Protein AF-A0A812SSS5-F1 (afdb_monomer)

Organism: Symbiodinium pilosum (NCBI:txid2952)

Nearest PDB structures (foldseek):
  4fin-assembly3_B  TM=7.088E-01  e=2.228E-05  Escherichia coli K-12
  4f4c-assembly1_A  TM=6.483E-01  e=1.449E-04  Caenorhabditis elegans
  8wi5-assembly1_A  TM=6.577E-01  e=4.848E-04  Homo sapiens
  8fzq-assembly1_A  TM=5.795E-01  e=4.296E-04  Homo sapiens
  2d3w-assembly1_C  TM=6.180E-01  e=9.348E-03  Escherichia coli

Structure (mmCIF, N/CA/C/O backbone):
data_AF-A0A812SSS5-F1
#
_entry.id   AF-A0A812SSS5-F1
#
loop_
_atom_site.group_PDB
_atom_site.id
_atom_site.type_symbol
_atom_site.label_atom_id
_atom_site.label_alt_id
_atom_site.label_comp_id
_atom_site.label_asym_id
_atom_site.label_entity_id
_atom_site.label_seq_id
_atom_site.pdbx_PDB_ins_code
_atom_site.Cartn_x
_atom_site.Cartn_y
_atom_site.Cartn_z
_atom_site.occupancy
_atom_site.B_iso_or_equiv
_atom_site.auth_seq_id
_atom_site.auth_comp_id
_atom_site.auth_asym_id
_atom_site.auth_atom_id
_atom_site.pdbx_PDB_model_num
ATOM 1 N N . MET A 1 1 ? 5.672 -4.990 28.764 1.00 48.12 1 MET A N 1
ATOM 2 C CA . MET A 1 1 ? 4.315 -5.445 29.129 1.00 48.12 1 MET A CA 1
ATOM 3 C C . MET A 1 1 ? 3.826 -6.366 28.031 1.00 48.12 1 MET A C 1
ATOM 5 O O . MET A 1 1 ? 3.784 -5.943 26.886 1.00 48.12 1 MET A O 1
ATOM 9 N N . THR A 1 2 ? 3.537 -7.626 28.339 1.00 52.28 2 THR A N 1
ATOM 10 C CA . THR A 1 2 ? 2.912 -8.544 27.380 1.00 52.28 2 THR A CA 1
ATOM 11 C C . THR A 1 2 ? 1.456 -8.113 27.247 1.00 52.28 2 THR A C 1
ATOM 13 O O . THR A 1 2 ? 0.687 -8.309 28.186 1.00 52.28 2 THR A O 1
ATOM 16 N N . ILE A 1 3 ? 1.083 -7.455 26.148 1.00 57.66 3 ILE A N 1
ATOM 17 C CA . ILE A 1 3 ? -0.321 -7.096 25.921 1.00 57.66 3 ILE A CA 1
ATOM 18 C C . ILE A 1 3 ? -1.088 -8.410 25.779 1.00 57.66 3 ILE A C 1
ATOM 20 O O . ILE A 1 3 ? -0.817 -9.211 24.881 1.00 57.66 3 ILE A O 1
ATOM 24 N N . ALA A 1 4 ? -1.976 -8.676 26.734 1.00 60.62 4 ALA A N 1
ATOM 25 C CA . ALA A 1 4 ? -2.722 -9.918 26.785 1.00 60.62 4 ALA A CA 1
ATOM 26 C C . ALA A 1 4 ? -3.611 -10.021 25.539 1.00 60.62 4 ALA A C 1
ATOM 28 O O . ALA A 1 4 ? -4.388 -9.115 25.241 1.00 60.62 4 ALA A O 1
ATOM 29 N N . SER A 1 5 ? -3.538 -11.155 24.837 1.00 69.62 5 SER A N 1
ATOM 30 C CA . SER A 1 5 ? -4.394 -11.478 23.682 1.00 69.62 5 SER A CA 1
ATOM 31 C C . SER A 1 5 ? -5.905 -11.417 23.990 1.00 69.62 5 SER A C 1
ATOM 33 O O . SER A 1 5 ? -6.715 -11.544 23.068 1.00 69.62 5 SER A O 1
ATOM 35 N N . ASP A 1 6 ? -6.273 -11.244 25.257 1.00 84.19 6 ASP A N 1
ATOM 36 C CA . ASP A 1 6 ? -7.638 -11.257 25.775 1.00 84.19 6 ASP A CA 1
ATOM 37 C C . ASP A 1 6 ? -8.226 -9.852 25.971 1.00 84.19 6 ASP A C 1
ATOM 39 O O . ASP A 1 6 ? -9.354 -9.721 26.437 1.00 84.19 6 ASP A O 1
ATOM 43 N N . MET A 1 7 ? -7.495 -8.793 25.599 1.00 92.94 7 MET A N 1
ATOM 44 C CA . MET A 1 7 ? -7.981 -7.416 25.754 1.00 92.94 7 MET A CA 1
ATOM 45 C C . MET A 1 7 ? -9.193 -7.100 24.864 1.00 92.94 7 MET A C 1
ATOM 47 O O . MET A 1 7 ? -10.038 -6.281 25.225 1.00 92.94 7 MET A O 1
ATOM 51 N N . TRP A 1 8 ? -9.283 -7.756 23.703 1.00 96.12 8 TRP A N 1
ATOM 52 C CA . TRP A 1 8 ? -10.308 -7.490 22.699 1.00 96.12 8 TRP A CA 1
ATOM 53 C C . TRP A 1 8 ? -11.341 -8.604 22.634 1.00 96.12 8 TRP A C 1
ATOM 55 O O . TRP A 1 8 ? -11.014 -9.762 22.350 1.00 96.12 8 TRP A O 1
ATOM 65 N N . GLN A 1 9 ? -12.611 -8.237 22.777 1.00 97.06 9 GLN A N 1
ATOM 66 C CA . GLN A 1 9 ? -13.705 -9.128 22.417 1.00 97.06 9 GLN A CA 1
ATOM 67 C C . GLN A 1 9 ? -13.615 -9.502 20.925 1.00 97.06 9 GLN A C 1
ATOM 69 O O . GLN A 1 9 ? -13.282 -8.664 20.080 1.00 97.06 9 GLN A O 1
ATOM 74 N N . PRO A 1 10 ? -13.919 -10.758 20.551 1.00 96.50 10 PRO A N 1
ATOM 75 C CA . PRO A 1 10 ? -13.891 -11.160 19.152 1.00 96.50 10 PRO A CA 1
ATOM 76 C C . PRO A 1 10 ? -14.944 -10.375 18.345 1.00 96.50 10 PRO A C 1
ATOM 78 O O . PRO A 1 10 ? -16.071 -10.214 18.836 1.00 96.50 10 PRO A O 1
ATOM 81 N N . PRO A 1 11 ? -14.635 -9.947 17.101 1.00 98.00 11 PRO A N 1
ATOM 82 C CA . PRO A 1 11 ? -15.608 -9.323 16.205 1.00 98.00 11 PRO A CA 1
ATOM 83 C C . PRO A 1 11 ? -16.913 -10.114 16.097 1.00 98.00 11 PRO A C 1
ATOM 85 O O . PRO A 1 11 ? -16.904 -11.345 16.206 1.00 98.00 11 PRO A O 1
ATOM 88 N N . ARG A 1 12 ? -18.042 -9.437 15.850 1.00 98.25 12 ARG A N 1
ATOM 89 C CA . ARG A 1 12 ? -19.300 -10.137 15.535 1.00 98.25 12 ARG A CA 1
ATOM 90 C C . ARG A 1 12 ? -19.117 -10.968 14.266 1.00 98.25 12 ARG A C 1
ATOM 92 O O . ARG A 1 12 ? -18.389 -10.572 13.353 1.00 98.25 12 ARG A O 1
ATOM 99 N N . GLU A 1 13 ? -19.792 -12.106 14.197 1.00 97.81 13 GLU A N 1
ATOM 100 C CA . GLU A 1 13 ? -19.755 -12.945 13.002 1.00 97.81 13 GLU A CA 1
ATOM 101 C C . GLU A 1 13 ? -20.365 -12.209 11.801 1.00 97.81 13 GLU A C 1
ATOM 103 O O . GLU A 1 13 ? -21.373 -11.513 11.932 1.00 97.81 13 GLU A O 1
ATOM 108 N N . LEU A 1 14 ? -19.756 -12.370 10.623 1.00 97.88 14 LEU A N 1
ATOM 109 C CA . LEU A 1 14 ? -20.307 -11.880 9.359 1.00 97.88 14 LEU A CA 1
ATOM 110 C C . LEU A 1 14 ? -21.020 -13.028 8.636 1.00 97.88 14 LEU A C 1
ATOM 112 O O . LEU A 1 14 ? -20.348 -13.973 8.202 1.00 97.88 14 LEU A O 1
ATOM 116 N N . PRO A 1 15 ? -22.354 -12.968 8.467 1.00 97.94 15 PRO A N 1
ATOM 117 C CA . PRO A 1 15 ? -23.108 -14.022 7.799 1.00 97.94 15 PRO A CA 1
ATOM 118 C C . PRO A 1 15 ? -22.541 -14.358 6.415 1.00 97.94 15 PRO A C 1
ATOM 120 O O . PRO A 1 15 ? -22.336 -13.489 5.579 1.00 97.94 15 PRO A O 1
ATOM 123 N N . GLY A 1 16 ? -22.269 -15.638 6.155 1.00 97.25 16 GLY A N 1
ATOM 124 C CA . GLY A 1 16 ? -21.728 -16.094 4.869 1.00 97.25 16 GLY A CA 1
ATOM 125 C C . GLY A 1 16 ? -20.209 -15.932 4.696 1.00 97.25 16 GLY A C 1
ATOM 126 O O . GLY A 1 16 ? -19.649 -16.455 3.724 1.00 97.25 16 GLY A O 1
ATOM 127 N N . VAL A 1 17 ? -19.498 -15.299 5.632 1.00 98.00 17 VAL A N 1
ATOM 128 C CA . VAL A 1 17 ? -18.029 -15.211 5.618 1.00 98.00 17 VAL A CA 1
ATOM 129 C C . VAL A 1 17 ? -17.430 -16.410 6.357 1.00 98.00 17 VAL A C 1
ATOM 131 O O . VA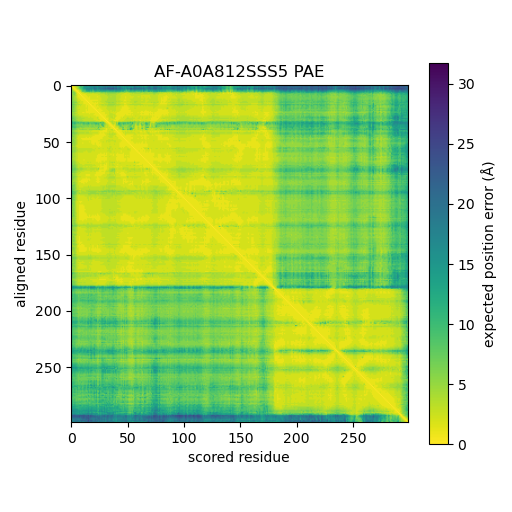L A 1 17 ? -17.189 -16.380 7.555 1.00 98.00 17 VAL A O 1
ATOM 134 N N . LYS A 1 18 ? -17.165 -17.493 5.617 1.00 96.25 18 LYS A N 1
ATOM 135 C CA . LYS A 1 18 ? -16.597 -18.741 6.173 1.00 96.25 18 LYS A CA 1
ATOM 136 C C . LYS A 1 18 ? -15.077 -18.718 6.372 1.00 96.25 18 LYS A C 1
ATOM 138 O O . LYS A 1 18 ? -14.521 -19.623 6.979 1.00 96.25 18 LYS A O 1
ATOM 143 N N . SER A 1 19 ? -14.390 -17.733 5.799 1.00 97.31 19 SER A N 1
ATOM 144 C CA . SER A 1 19 ? -12.931 -17.622 5.839 1.00 97.31 19 SER A CA 1
ATOM 145 C C . SER A 1 19 ? -12.534 -16.186 6.120 1.00 97.31 19 SER A C 1
ATOM 147 O O . SER A 1 19 ? -13.037 -15.270 5.468 1.00 97.31 19 SER A O 1
ATOM 149 N N . ARG A 1 20 ? -11.572 -15.998 7.027 1.00 97.56 20 ARG A N 1
ATOM 150 C CA . ARG A 1 20 ? -11.018 -14.678 7.346 1.00 97.56 20 ARG A CA 1
ATOM 151 C C . ARG A 1 20 ? -10.263 -14.045 6.173 1.00 97.56 20 ARG A C 1
ATOM 153 O O . ARG A 1 20 ? -10.141 -12.829 6.136 1.00 97.56 20 ARG A O 1
ATOM 160 N N . LYS A 1 21 ? -9.849 -14.850 5.186 1.00 97.19 21 LYS A N 1
ATOM 161 C CA . LYS A 1 21 ? -9.187 -14.417 3.941 1.00 97.19 21 LYS A CA 1
ATOM 162 C C . LYS A 1 21 ? -10.160 -13.978 2.847 1.00 97.19 21 LYS A C 1
ATOM 164 O O . LYS A 1 21 ? -9.733 -13.478 1.804 1.00 97.19 21 LYS A O 1
ATOM 169 N N . ARG A 1 22 ? -11.467 -14.194 3.034 1.00 97.88 22 ARG A N 1
ATOM 170 C CA . ARG A 1 22 ? -12.475 -13.747 2.071 1.00 97.88 22 ARG A CA 1
ATOM 171 C C . ARG A 1 22 ? -12.528 -12.211 2.087 1.00 97.88 22 ARG A C 1
ATOM 173 O O . ARG A 1 22 ? -12.589 -11.640 3.176 1.00 97.88 22 ARG A O 1
ATOM 180 N N . PRO A 1 23 ? -12.518 -11.539 0.919 1.00 98.19 23 PRO A N 1
ATOM 181 C CA . PRO A 1 23 ? -12.758 -10.105 0.877 1.00 98.19 23 PRO A CA 1
ATOM 182 C C . PRO A 1 23 ? -14.117 -9.750 1.494 1.00 98.19 23 PRO A C 1
ATOM 184 O O . PRO A 1 23 ? -15.137 -10.350 1.151 1.00 98.19 23 PRO A O 1
ATOM 187 N N . ILE A 1 24 ? -14.103 -8.785 2.412 1.00 98.50 24 ILE A N 1
ATOM 188 C CA . ILE A 1 24 ? -15.284 -8.178 3.054 1.00 98.50 24 ILE A CA 1
ATOM 189 C C . ILE A 1 24 ? -15.535 -6.751 2.543 1.00 98.50 24 ILE A C 1
ATOM 191 O O . ILE A 1 24 ? -16.648 -6.239 2.655 1.00 98.50 24 ILE A O 1
ATOM 195 N N . PHE A 1 25 ? -14.511 -6.141 1.943 1.00 98.62 25 PHE A N 1
ATOM 196 C CA . PHE A 1 25 ? -14.577 -4.893 1.193 1.00 98.62 25 PHE A CA 1
ATOM 197 C C . PHE A 1 25 ? -13.617 -4.983 0.002 1.00 98.62 25 PHE A C 1
ATOM 199 O O . PHE A 1 25 ? -12.457 -5.360 0.180 1.00 98.62 25 PHE A O 1
ATOM 206 N N . GLU A 1 26 ? -14.082 -4.666 -1.204 1.00 98.31 26 GLU A N 1
ATOM 207 C CA . GLU A 1 26 ? -13.266 -4.706 -2.418 1.00 98.31 26 GLU A CA 1
ATOM 208 C C . GLU A 1 26 ? -13.707 -3.663 -3.456 1.00 98.31 26 GLU A C 1
ATOM 210 O O . GLU A 1 26 ? -14.893 -3.514 -3.755 1.00 98.31 26 GLU A O 1
ATOM 215 N N . ILE A 1 27 ? -12.728 -2.976 -4.047 1.00 98.06 27 ILE A N 1
ATOM 216 C CA . ILE A 1 27 ? -12.890 -2.111 -5.218 1.00 98.06 27 ILE A CA 1
ATOM 217 C C . ILE A 1 27 ? -11.880 -2.568 -6.269 1.00 98.06 27 ILE A C 1
ATOM 219 O O . ILE A 1 27 ? -10.703 -2.207 -6.218 1.00 98.06 27 ILE A O 1
ATOM 223 N N . ALA A 1 28 ? -12.339 -3.364 -7.236 1.00 94.62 28 ALA A N 1
ATOM 224 C CA . ALA A 1 28 ? -11.485 -3.853 -8.319 1.00 94.62 28 ALA A CA 1
ATOM 225 C C . ALA A 1 28 ? -11.021 -2.698 -9.227 1.00 94.62 28 ALA A C 1
ATOM 227 O O . ALA A 1 28 ? -9.822 -2.503 -9.446 1.00 94.62 28 ALA A O 1
ATOM 228 N N . LEU A 1 29 ? -11.978 -1.900 -9.705 1.00 94.94 29 LEU A N 1
ATOM 229 C CA . LEU A 1 29 ? -11.752 -0.686 -10.479 1.00 94.94 29 LEU A CA 1
ATOM 230 C C . LEU A 1 29 ? -12.939 0.264 -10.297 1.00 94.94 29 LEU A C 1
ATOM 232 O O . LEU A 1 29 ? -14.094 -0.168 -10.335 1.00 94.94 29 LEU A O 1
ATOM 236 N N . GLY A 1 30 ? -12.653 1.552 -10.143 1.00 96.25 30 GLY A N 1
ATOM 237 C CA . GLY A 1 30 ? -13.662 2.594 -10.069 1.00 96.25 30 GLY A CA 1
ATOM 238 C C . GLY A 1 30 ? -13.129 3.990 -10.359 1.00 96.25 30 GLY A C 1
ATOM 239 O O . GLY A 1 30 ? -11.919 4.208 -10.435 1.00 96.25 30 GLY A O 1
ATOM 240 N N . SER A 1 31 ? -14.047 4.936 -10.522 1.00 96.31 31 SER A N 1
ATOM 241 C CA . SER A 1 31 ? -13.762 6.361 -10.684 1.00 96.31 31 SER A CA 1
ATOM 242 C C . SER A 1 31 ? -14.577 7.201 -9.710 1.00 96.31 31 SER A C 1
ATOM 244 O O . SER A 1 31 ? -15.690 6.831 -9.339 1.00 96.31 31 SER A O 1
ATOM 246 N N . LEU A 1 32 ? -14.015 8.336 -9.305 1.00 96.19 32 LEU A N 1
ATOM 247 C CA . LEU A 1 32 ? -14.669 9.329 -8.454 1.00 96.19 32 LEU A CA 1
ATOM 248 C C . LEU A 1 32 ? -15.215 10.482 -9.297 1.00 96.19 32 LEU A C 1
ATOM 250 O O . LEU A 1 32 ? -14.804 10.679 -10.445 1.00 96.19 32 LEU A O 1
ATOM 254 N N . ASP A 1 33 ? -16.163 11.228 -8.734 1.00 92.56 33 ASP A N 1
ATOM 255 C CA . ASP A 1 33 ? -16.599 12.486 -9.330 1.00 92.56 33 ASP A CA 1
ATOM 256 C C . ASP A 1 33 ? -15.638 13.604 -8.906 1.00 92.56 33 ASP A C 1
ATOM 258 O O . A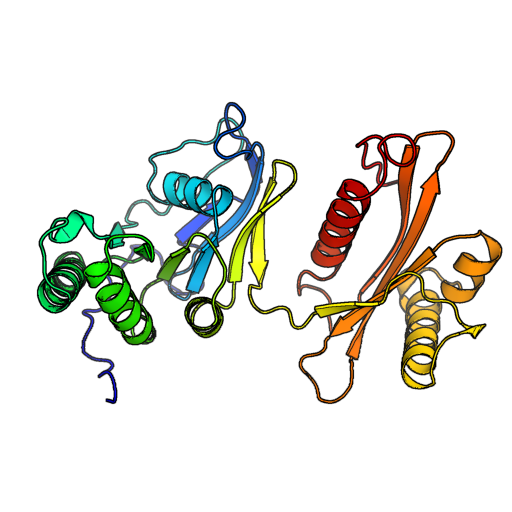SP A 1 33 ? -15.526 13.933 -7.729 1.00 92.56 33 ASP A O 1
ATOM 262 N N . GLY A 1 34 ? -14.888 14.147 -9.864 1.00 89.19 34 GLY A N 1
ATOM 263 C CA . GLY A 1 34 ? -13.860 15.153 -9.592 1.00 89.19 34 GLY A CA 1
ATOM 264 C C . GLY A 1 34 ? -12.545 14.596 -9.026 1.00 89.19 34 GLY A C 1
ATOM 265 O O . GLY A 1 34 ? -12.227 13.415 -9.163 1.00 89.19 34 GLY A O 1
ATOM 266 N N . ALA A 1 35 ? -11.730 15.501 -8.476 1.00 83.44 35 ALA A N 1
ATOM 267 C CA . ALA A 1 35 ? -10.388 15.249 -7.943 1.00 83.44 35 ALA A CA 1
ATOM 268 C C . ALA A 1 35 ? -10.392 15.283 -6.405 1.00 83.44 35 ALA A C 1
ATOM 270 O O . ALA A 1 35 ? -9.790 16.167 -5.796 1.00 83.44 35 ALA A O 1
ATOM 271 N N . ILE A 1 36 ? -11.104 14.369 -5.750 1.00 87.75 36 ILE A N 1
ATOM 272 C CA . ILE A 1 36 ? -11.191 14.375 -4.280 1.00 87.75 36 ILE A CA 1
ATOM 273 C C . ILE A 1 36 ? -9.858 13.865 -3.726 1.00 87.75 36 ILE A C 1
ATOM 275 O O . ILE A 1 36 ? -9.425 12.775 -4.090 1.00 87.75 36 ILE A O 1
ATOM 279 N N . GLY A 1 37 ? -9.152 14.678 -2.934 1.00 85.12 37 GLY A N 1
ATOM 280 C CA . GLY A 1 37 ? -7.804 14.342 -2.449 1.00 85.12 37 GLY A CA 1
ATOM 281 C C . GLY A 1 37 ? -6.781 14.107 -3.572 1.00 85.12 37 GLY A C 1
ATOM 282 O O . GLY A 1 37 ? -5.823 13.355 -3.395 1.00 85.12 37 GLY A O 1
ATOM 283 N N . GLY A 1 38 ? -7.011 14.672 -4.765 1.00 88.06 38 GLY A N 1
ATOM 284 C CA . GLY A 1 38 ? -6.193 14.392 -5.949 1.00 88.06 38 GLY A CA 1
ATOM 285 C C . GLY A 1 38 ? -6.355 12.966 -6.491 1.00 88.06 38 GLY A C 1
ATOM 286 O O . GLY A 1 38 ? -5.469 12.485 -7.194 1.00 88.06 38 GLY A O 1
ATOM 287 N N . VAL A 1 39 ? -7.451 12.273 -6.160 1.00 88.56 39 VAL A N 1
ATOM 288 C CA . VAL A 1 39 ? -7.799 10.934 -6.655 1.00 88.56 39 VAL A CA 1
ATOM 289 C C . VAL A 1 39 ? -8.955 11.028 -7.649 1.00 88.56 39 VAL A C 1
ATOM 291 O O . VAL A 1 39 ? -9.993 11.623 -7.377 1.00 88.56 39 VAL A O 1
ATOM 294 N N . HIS A 1 40 ? -8.787 10.378 -8.796 1.00 92.19 40 HIS A N 1
ATOM 295 C CA . HIS A 1 40 ? -9.796 10.251 -9.850 1.00 92.19 40 HIS A CA 1
ATOM 296 C C . HIS A 1 40 ? -10.193 8.800 -10.106 1.00 92.19 40 HIS A C 1
ATOM 298 O O . HIS A 1 40 ? -11.301 8.518 -10.566 1.00 92.19 40 HIS A O 1
ATOM 304 N N . ARG A 1 41 ? -9.266 7.872 -9.858 1.00 93.25 41 ARG A N 1
ATOM 305 C CA . ARG A 1 41 ? -9.428 6.443 -10.112 1.00 93.25 41 ARG A CA 1
ATOM 306 C C . ARG A 1 41 ? -8.987 5.644 -8.905 1.00 93.25 41 ARG A C 1
ATOM 308 O O . ARG A 1 41 ? -8.001 5.979 -8.260 1.00 93.25 41 ARG A O 1
ATOM 315 N N . VAL A 1 42 ? -9.704 4.564 -8.641 1.00 94.44 42 VAL A N 1
ATOM 316 C CA . VAL A 1 42 ? -9.444 3.649 -7.532 1.00 94.44 42 VAL A CA 1
ATOM 317 C C . VAL A 1 42 ? -9.311 2.244 -8.099 1.00 94.44 42 VAL A C 1
ATOM 319 O O . VAL A 1 42 ? -10.142 1.834 -8.909 1.00 94.44 42 VAL A O 1
ATOM 322 N N . SER A 1 43 ? -8.280 1.494 -7.714 1.00 93.88 43 SER A N 1
ATOM 323 C CA . SER A 1 43 ? -8.116 0.116 -8.186 1.00 93.88 43 SER A CA 1
ATOM 324 C C . SER A 1 43 ? -7.417 -0.791 -7.183 1.00 93.88 43 SER A C 1
ATOM 326 O O . SER A 1 43 ? -6.416 -0.430 -6.565 1.00 93.88 43 SER A O 1
ATOM 328 N N . GLY A 1 44 ? -7.931 -2.014 -7.071 1.00 93.31 44 GLY A N 1
ATOM 329 C CA . GLY A 1 44 ? -7.318 -3.083 -6.295 1.00 93.31 44 GLY A CA 1
ATOM 330 C C . GLY A 1 44 ? -7.328 -2.846 -4.787 1.00 93.31 44 GLY A C 1
ATOM 331 O O . GLY A 1 44 ? -6.456 -3.378 -4.106 1.00 93.31 44 GLY A O 1
ATOM 332 N N . LEU A 1 45 ? -8.271 -2.057 -4.257 1.00 97.50 45 LEU A N 1
ATOM 333 C CA . LEU A 1 45 ? -8.448 -1.947 -2.807 1.00 97.50 45 LEU A CA 1
ATOM 334 C C . LEU A 1 45 ? -9.168 -3.190 -2.301 1.00 97.50 45 LEU A C 1
ATOM 336 O O . LEU A 1 45 ? -10.213 -3.554 -2.840 1.00 97.50 45 LEU A O 1
ATOM 340 N N . LYS A 1 46 ? -8.623 -3.838 -1.272 1.00 97.94 46 LYS A N 1
ATOM 341 C CA . LYS A 1 46 ? -9.170 -5.080 -0.733 1.00 97.94 46 LYS A CA 1
ATOM 342 C C . LYS A 1 46 ? -8.904 -5.214 0.763 1.00 97.94 46 LYS A C 1
ATOM 344 O O . LYS A 1 46 ? -7.755 -5.212 1.199 1.00 97.94 46 LYS A O 1
ATOM 349 N N . LEU A 1 47 ? -9.966 -5.460 1.528 1.00 98.44 47 LEU A N 1
ATOM 350 C CA . LEU A 1 47 ? -9.893 -5.845 2.937 1.00 98.44 47 LEU A CA 1
ATOM 351 C C . LEU A 1 47 ? -10.493 -7.223 3.179 1.00 98.44 47 LEU A C 1
ATOM 353 O O . LEU A 1 47 ? -11.520 -7.598 2.616 1.00 98.44 47 LEU A O 1
ATOM 357 N N . THR A 1 48 ? -9.849 -7.941 4.085 1.00 98.50 48 THR A N 1
ATOM 358 C CA . THR A 1 48 ? -10.236 -9.233 4.654 1.00 98.50 48 THR A CA 1
ATOM 359 C C . THR A 1 48 ? -10.194 -9.106 6.181 1.00 98.50 48 THR A C 1
ATOM 361 O O . THR A 1 48 ? -9.633 -8.139 6.690 1.00 98.50 48 THR A O 1
ATOM 364 N N . LEU A 1 49 ? -10.708 -10.077 6.938 1.00 98.31 49 LEU A N 1
ATOM 365 C CA . LEU A 1 49 ? -10.636 -10.049 8.412 1.00 98.31 49 LEU A CA 1
ATOM 366 C C . LEU A 1 49 ? -9.209 -10.237 8.968 1.00 98.31 49 LEU A C 1
ATOM 368 O O . LEU A 1 49 ? -9.008 -10.148 10.177 1.00 98.31 49 LEU A O 1
ATOM 372 N N . GLU A 1 50 ? -8.229 -10.545 8.116 1.00 98.06 50 GLU A N 1
ATOM 373 C CA . GLU A 1 50 ? -6.802 -10.626 8.473 1.00 98.06 50 GLU A CA 1
ATOM 374 C C . GLU A 1 50 ? -6.027 -9.375 8.041 1.00 98.06 50 GLU A C 1
ATOM 376 O O . GLU A 1 50 ? -4.837 -9.257 8.317 1.00 98.06 50 GLU A O 1
ATOM 381 N N . SER A 1 51 ? -6.677 -8.440 7.345 1.00 98.12 51 SER A N 1
ATOM 382 C CA . SER A 1 51 ? -5.991 -7.287 6.776 1.00 98.12 51 SER A CA 1
ATOM 383 C C . SER A 1 51 ? -5.433 -6.366 7.862 1.00 98.12 51 SER A C 1
ATOM 385 O O . SER A 1 51 ? -6.058 -6.119 8.897 1.00 98.12 51 SER A O 1
ATOM 387 N N . ARG A 1 52 ? -4.235 -5.857 7.590 1.00 98.12 52 ARG A N 1
ATOM 388 C CA . ARG A 1 52 ? -3.539 -4.804 8.325 1.00 98.12 52 ARG A CA 1
ATOM 389 C C . ARG A 1 52 ? -3.058 -3.810 7.277 1.00 98.12 52 ARG A C 1
ATOM 391 O O . ARG A 1 52 ? -2.226 -4.173 6.448 1.00 98.12 52 ARG A O 1
ATOM 398 N N . VAL A 1 53 ? -3.680 -2.641 7.205 1.00 98.31 53 VAL A N 1
ATOM 399 C CA . VAL A 1 53 ? -3.495 -1.713 6.083 1.00 98.31 53 VAL A CA 1
ATOM 400 C C . VAL A 1 53 ? -3.191 -0.320 6.594 1.00 98.31 53 VAL A C 1
ATOM 402 O O . VAL A 1 53 ? -3.943 0.193 7.404 1.00 98.31 53 VAL A O 1
ATOM 405 N N . ALA A 1 54 ? -2.153 0.327 6.081 1.00 98.19 54 ALA A N 1
ATOM 406 C CA . ALA A 1 54 ? -1.956 1.753 6.315 1.00 98.19 54 ALA A CA 1
ATOM 407 C C . ALA A 1 54 ? -2.731 2.573 5.271 1.00 98.19 54 ALA A C 1
ATOM 409 O O . ALA A 1 54 ? -2.559 2.355 4.075 1.00 98.19 54 ALA A O 1
ATOM 410 N N . ALA A 1 55 ? -3.581 3.503 5.684 1.00 98.12 55 ALA A N 1
ATOM 411 C CA . ALA A 1 55 ? -4.226 4.478 4.813 1.00 98.12 55 ALA A CA 1
ATOM 412 C C . ALA A 1 55 ? -3.438 5.789 4.908 1.00 98.12 55 ALA A C 1
ATOM 414 O O . ALA A 1 55 ? -3.539 6.490 5.907 1.00 98.12 55 ALA A O 1
ATOM 415 N N . LEU A 1 56 ? -2.620 6.084 3.893 1.00 97.00 56 LEU A N 1
ATOM 416 C CA . LEU A 1 56 ? -1.605 7.135 3.990 1.00 97.00 56 LEU A CA 1
ATOM 417 C C . LEU A 1 56 ? -1.977 8.390 3.195 1.00 97.00 56 LEU A C 1
ATOM 419 O O . LEU A 1 56 ? -2.312 8.309 2.005 1.00 97.00 56 LEU A O 1
ATOM 423 N N . GLY A 1 57 ? -1.878 9.543 3.856 1.00 95.81 57 GLY A N 1
ATOM 424 C CA . GLY A 1 57 ? -2.097 10.865 3.273 1.00 95.81 57 GLY A CA 1
ATOM 425 C C . GLY A 1 57 ? -3.491 11.062 2.648 1.00 95.81 57 GLY A C 1
ATOM 426 O O . GLY A 1 57 ? -4.438 10.330 2.954 1.00 95.81 57 GLY A O 1
ATOM 427 N N . PRO A 1 58 ? -3.642 12.021 1.710 1.00 95.38 58 PRO A N 1
ATOM 428 C CA . PRO A 1 58 ? -4.939 12.345 1.104 1.00 95.38 58 PRO A CA 1
ATOM 429 C C . PRO A 1 58 ? -5.602 11.175 0.362 1.00 95.38 58 PRO A C 1
ATOM 431 O O . PRO A 1 58 ? -6.825 11.044 0.359 1.00 95.38 58 PRO A O 1
ATOM 434 N N . GLY A 1 59 ? -4.814 10.301 -0.272 1.00 94.69 59 GLY A N 1
ATOM 435 C CA . GLY A 1 59 ? -5.334 9.092 -0.910 1.00 94.69 59 GLY A CA 1
ATOM 436 C C . GLY A 1 59 ? -5.871 8.072 0.093 1.00 94.69 59 GLY A C 1
ATOM 437 O O . GLY A 1 59 ? -6.900 7.445 -0.165 1.00 94.69 59 GLY A O 1
ATOM 438 N N . GLY A 1 60 ? -5.193 7.923 1.234 1.00 96.62 60 GLY A N 1
ATOM 439 C CA . GLY A 1 60 ? -5.647 7.109 2.357 1.00 96.62 60 GLY A CA 1
ATOM 440 C C . GLY A 1 60 ? -6.988 7.582 2.910 1.00 96.62 60 GLY A C 1
ATOM 441 O O . GLY A 1 60 ? -7.897 6.768 3.067 1.00 96.62 60 GLY A O 1
ATOM 442 N N . GLU A 1 61 ? -7.145 8.892 3.093 1.00 96.88 61 GLU A N 1
ATOM 443 C CA . GLU A 1 61 ? -8.399 9.515 3.533 1.00 96.88 61 GLU A CA 1
ATOM 444 C C . GLU A 1 61 ? -9.559 9.205 2.569 1.00 96.88 61 GLU A C 1
ATOM 446 O O . GLU A 1 61 ? -10.627 8.751 2.977 1.00 96.88 61 GLU A O 1
ATOM 451 N N . VAL A 1 62 ? -9.335 9.330 1.257 1.00 97.50 62 VAL A N 1
ATOM 452 C CA . VAL A 1 62 ? -10.335 8.955 0.239 1.00 97.50 62 VAL A CA 1
ATOM 453 C C . VAL A 1 62 ? -10.708 7.470 0.331 1.00 97.50 62 VAL A C 1
ATOM 455 O O . VAL A 1 62 ? -11.886 7.112 0.239 1.00 97.50 62 VAL A O 1
ATOM 458 N N . ALA A 1 63 ? -9.722 6.588 0.523 1.00 97.88 63 ALA A N 1
ATOM 459 C CA . ALA A 1 63 ? -9.961 5.157 0.705 1.00 97.88 63 ALA A CA 1
ATOM 460 C C . ALA A 1 63 ? -10.798 4.877 1.962 1.00 97.88 63 ALA A C 1
ATOM 462 O O . ALA A 1 63 ? -11.705 4.040 1.931 1.00 97.88 63 ALA A O 1
ATOM 463 N N . MET A 1 64 ? -10.522 5.601 3.047 1.00 97.81 64 MET A N 1
ATOM 464 C CA . MET A 1 64 ? -11.258 5.521 4.302 1.00 97.81 64 MET A CA 1
ATOM 465 C C . MET A 1 64 ? -12.705 5.986 4.128 1.00 97.81 64 MET A C 1
ATOM 467 O O . MET A 1 64 ? -13.614 5.270 4.532 1.00 97.81 64 MET A O 1
ATOM 471 N N . GLN A 1 65 ? -12.958 7.105 3.448 1.00 97.81 65 GLN A N 1
ATOM 472 C CA . GLN A 1 65 ? -14.324 7.579 3.187 1.00 97.81 65 GLN A CA 1
ATOM 473 C C . GLN A 1 65 ? -15.132 6.592 2.329 1.00 97.81 65 GLN A C 1
ATOM 475 O O . GLN A 1 65 ? -16.317 6.365 2.590 1.00 97.81 65 GLN A O 1
ATOM 480 N N . LEU A 1 66 ? -14.498 5.937 1.347 1.00 97.88 66 LEU A N 1
ATOM 481 C CA . LEU A 1 66 ? -15.110 4.836 0.587 1.00 97.88 66 LEU A CA 1
ATOM 482 C C . LEU A 1 66 ? -15.415 3.627 1.487 1.00 97.88 66 LEU A C 1
ATOM 484 O O . LEU A 1 66 ? -16.480 3.016 1.376 1.00 97.88 66 LEU A O 1
ATOM 488 N N . LEU A 1 67 ? -14.502 3.287 2.402 1.00 98.31 67 LEU A N 1
ATOM 489 C CA . LEU A 1 67 ? -14.702 2.240 3.406 1.00 98.31 67 LEU A CA 1
ATOM 490 C C . LEU A 1 67 ? -15.774 2.613 4.438 1.00 98.31 67 LEU A C 1
ATOM 492 O O . LEU A 1 67 ? -16.430 1.726 4.963 1.00 98.31 67 LEU A O 1
ATOM 496 N N . LEU A 1 68 ? -15.992 3.881 4.751 1.00 97.56 68 LEU A N 1
ATOM 497 C CA . LEU A 1 68 ? -17.038 4.304 5.682 1.00 97.56 68 LEU A CA 1
ATOM 498 C C . LEU A 1 68 ? -18.396 4.484 4.984 1.00 97.56 68 LEU A C 1
ATOM 500 O O . LEU A 1 68 ? -19.402 4.703 5.650 1.00 97.56 68 LEU A O 1
ATOM 504 N N . GLY A 1 69 ? -18.444 4.363 3.652 1.00 97.06 69 GLY A N 1
ATOM 505 C CA . GLY A 1 69 ? -19.648 4.628 2.857 1.00 97.06 69 GLY A CA 1
ATOM 506 C C . GLY A 1 69 ? -20.013 6.114 2.779 1.00 97.06 69 GLY A C 1
ATOM 507 O O . GLY A 1 69 ? -21.118 6.448 2.368 1.00 97.06 69 GLY A O 1
ATOM 508 N N . GLN A 1 70 ? -19.094 6.997 3.173 1.00 97.31 70 GLN A N 1
ATOM 509 C CA . GLN A 1 70 ? -19.241 8.455 3.112 1.00 97.31 70 GLN A CA 1
ATOM 510 C C . GLN A 1 70 ? -18.983 8.991 1.701 1.00 97.31 70 GLN A C 1
ATOM 512 O O . GLN A 1 70 ? -19.490 10.046 1.331 1.00 97.31 70 GLN A O 1
ATOM 517 N N . LEU A 1 71 ? -18.223 8.240 0.901 1.00 97.19 71 LEU A N 1
ATOM 518 C CA . LEU A 1 71 ? -17.957 8.536 -0.498 1.00 97.19 71 LEU A CA 1
ATOM 519 C C . LEU A 1 71 ? -18.479 7.408 -1.394 1.00 97.19 71 LEU A C 1
ATOM 521 O O . LEU A 1 71 ? -18.411 6.231 -1.042 1.00 97.19 71 LEU A O 1
ATOM 525 N N . SER A 1 72 ? -18.991 7.770 -2.572 1.00 97.00 72 SER A N 1
ATOM 526 C CA . SER A 1 72 ? -19.475 6.831 -3.589 1.00 97.00 72 SER A CA 1
ATOM 527 C C . SER A 1 72 ? -18.677 6.960 -4.883 1.00 97.00 72 SER A C 1
ATOM 529 O O . SER A 1 72 ? -18.237 8.045 -5.259 1.00 97.00 72 SER A O 1
ATOM 531 N N . LEU A 1 73 ? -18.503 5.840 -5.585 1.00 97.38 73 LEU A N 1
ATOM 532 C CA . LEU A 1 73 ? -17.890 5.835 -6.911 1.00 97.38 73 LEU A CA 1
ATOM 533 C C . LEU A 1 73 ? -18.886 6.350 -7.959 1.00 97.38 73 LEU A C 1
ATOM 535 O O . LEU A 1 73 ? -20.049 5.952 -7.962 1.00 97.38 73 LEU A O 1
ATOM 539 N N . LYS A 1 74 ? -18.403 7.165 -8.898 1.00 97.19 74 LYS A N 1
ATOM 540 C CA . LYS A 1 74 ? -19.138 7.559 -10.109 1.00 97.19 74 LYS A CA 1
ATOM 541 C C . LYS A 1 74 ? -19.223 6.412 -11.114 1.00 97.19 74 LYS A C 1
ATOM 543 O O . LYS A 1 74 ? -20.234 6.243 -11.788 1.00 97.19 74 LYS A O 1
ATOM 548 N N . GLY A 1 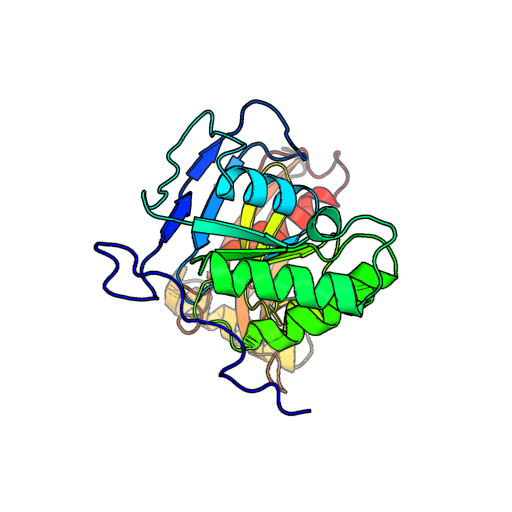75 ? -18.143 5.642 -11.236 1.00 95.69 75 GLY A N 1
ATOM 549 C CA . GLY A 1 75 ? -18.055 4.475 -12.108 1.00 95.69 75 GLY A CA 1
ATOM 550 C C . GLY A 1 75 ? -17.391 3.299 -11.401 1.00 95.69 75 GLY A C 1
ATOM 551 O O . GLY A 1 75 ? -16.531 3.491 -10.545 1.00 95.69 75 GLY A O 1
ATOM 552 N N . GLY A 1 76 ? -17.771 2.077 -11.775 1.00 96.31 76 GLY A N 1
ATOM 553 C CA . GLY A 1 76 ? -17.297 0.845 -11.137 1.00 96.31 76 GLY A CA 1
ATOM 554 C C . GLY A 1 76 ? -18.244 0.324 -10.055 1.00 96.31 76 GLY A C 1
ATOM 555 O O . GLY A 1 76 ? -19.405 0.721 -9.983 1.00 96.31 76 GLY A O 1
ATOM 556 N N . LYS A 1 77 ? -17.761 -0.613 -9.231 1.00 96.25 77 LYS A N 1
ATOM 557 C CA . LYS A 1 77 ? -18.552 -1.244 -8.165 1.00 96.25 77 LYS A CA 1
ATOM 558 C C . LYS A 1 77 ? -17.727 -1.374 -6.891 1.00 96.25 77 LYS A C 1
ATOM 560 O O . LYS A 1 77 ? -16.638 -1.944 -6.922 1.00 96.25 77 LYS A O 1
ATOM 565 N N . VAL A 1 78 ? -18.291 -0.913 -5.776 1.00 97.94 78 VAL A N 1
ATOM 566 C CA . VAL A 1 78 ? -17.808 -1.245 -4.432 1.00 97.94 78 VAL A CA 1
ATOM 567 C C . VAL A 1 78 ? -18.490 -2.537 -3.995 1.00 97.94 78 VAL A C 1
ATOM 569 O O . VAL A 1 78 ? -19.716 -2.611 -3.925 1.00 97.94 78 VAL A O 1
ATOM 572 N N . GLN A 1 79 ? -17.710 -3.577 -3.721 1.00 98.12 79 GLN A N 1
ATOM 573 C CA . GLN A 1 79 ? -18.207 -4.780 -3.064 1.00 98.12 79 GLN A CA 1
ATOM 574 C C . GLN A 1 79 ? -18.018 -4.607 -1.561 1.00 98.12 79 GLN A C 1
ATOM 576 O O . GLN A 1 79 ? -16.921 -4.798 -1.048 1.00 98.12 79 GLN A O 1
ATOM 581 N N . ARG A 1 80 ? -19.083 -4.226 -0.858 1.00 98.19 80 ARG A N 1
ATOM 582 C CA . ARG A 1 80 ? -19.112 -4.113 0.603 1.00 98.19 80 ARG A CA 1
ATOM 583 C C . ARG A 1 80 ? -20.025 -5.196 1.163 1.00 98.19 80 ARG A C 1
ATOM 585 O O . ARG A 1 80 ? -21.158 -5.329 0.708 1.00 98.19 80 ARG A O 1
ATOM 592 N N . HIS A 1 81 ? -19.546 -5.961 2.138 1.00 98.31 81 HIS A N 1
ATOM 593 C CA . HIS A 1 81 ? -20.400 -6.902 2.853 1.00 98.31 81 HIS A CA 1
ATOM 594 C C . HIS A 1 81 ? -21.489 -6.148 3.638 1.00 98.31 81 HIS A C 1
ATOM 596 O O . HIS A 1 81 ? -21.182 -5.192 4.342 1.00 98.31 81 HIS A O 1
ATOM 602 N N . GLU A 1 82 ? -22.749 -6.578 3.546 1.00 97.31 82 GLU A N 1
ATOM 603 C CA . GLU A 1 82 ? -23.901 -5.857 4.119 1.00 97.31 82 GLU A CA 1
ATOM 604 C C . GLU A 1 82 ? -23.807 -5.702 5.646 1.00 97.31 82 GLU A C 1
ATOM 606 O O . GLU A 1 82 ? -23.998 -4.615 6.175 1.00 97.31 82 GLU A O 1
ATOM 611 N N . GLY A 1 83 ? -23.408 -6.763 6.354 1.00 97.19 83 GLY A N 1
ATOM 612 C CA . GLY A 1 83 ? -23.209 -6.732 7.810 1.00 97.19 83 GLY A CA 1
ATOM 613 C C . GLY A 1 83 ? -21.892 -6.108 8.295 1.00 97.19 83 GLY A C 1
ATOM 614 O O . GLY A 1 83 ? -21.535 -6.316 9.450 1.00 97.19 83 GLY A O 1
ATOM 615 N N . LEU A 1 84 ? -21.123 -5.437 7.428 1.00 98.31 84 LEU A N 1
ATOM 616 C CA . LEU A 1 84 ? -19.797 -4.913 7.774 1.00 98.31 84 LEU A CA 1
ATOM 617 C C . LEU A 1 84 ? -19.882 -3.707 8.721 1.00 98.31 84 LEU A C 1
ATOM 619 O O . LEU A 1 84 ? -20.208 -2.598 8.289 1.00 98.31 84 LEU A O 1
ATOM 623 N N . ALA A 1 85 ? -19.494 -3.916 9.979 1.00 98.38 85 ALA A N 1
ATOM 624 C CA . ALA A 1 85 ? -19.299 -2.869 10.974 1.00 98.38 85 ALA A CA 1
ATOM 625 C C . ALA A 1 85 ? -17.841 -2.385 10.983 1.00 98.38 85 ALA A C 1
ATOM 627 O O . ALA A 1 85 ? -16.898 -3.186 11.040 1.00 98.38 85 ALA A O 1
ATOM 628 N N . VAL A 1 86 ? -17.679 -1.064 10.941 1.00 98.50 86 VAL A N 1
ATOM 629 C CA . VAL A 1 86 ? -16.390 -0.368 10.966 1.00 98.50 86 VAL A CA 1
ATOM 630 C C . VAL A 1 86 ? -16.413 0.602 12.142 1.00 98.50 86 VAL A C 1
ATOM 632 O O . VAL A 1 86 ? -17.285 1.465 12.171 1.00 98.50 86 VAL A O 1
ATOM 635 N N . ALA A 1 87 ? -15.483 0.461 13.086 1.00 98.38 87 ALA A N 1
ATOM 636 C CA . ALA A 1 87 ? -15.290 1.437 14.159 1.00 98.38 87 ALA A CA 1
ATOM 637 C C . ALA A 1 87 ? -14.147 2.381 13.787 1.00 98.38 87 ALA A C 1
ATOM 639 O O . ALA A 1 87 ? -13.089 1.922 13.349 1.00 98.38 87 ALA A O 1
ATOM 640 N N . ARG A 1 88 ? -14.365 3.684 13.960 1.00 98.12 88 ARG A N 1
ATOM 641 C CA . ARG A 1 88 ? -13.362 4.728 13.743 1.00 98.12 88 ARG A CA 1
ATOM 642 C C . ARG A 1 88 ? -12.884 5.213 15.106 1.00 98.12 88 ARG A C 1
ATOM 644 O O . ARG A 1 88 ? -13.687 5.683 15.899 1.00 98.12 88 ARG A O 1
ATOM 651 N N . LEU A 1 89 ? -11.594 5.068 15.367 1.00 98.19 89 LEU A N 1
ATOM 652 C CA . LEU A 1 89 ? -10.938 5.484 16.596 1.00 98.19 89 LEU A CA 1
ATOM 653 C C . LEU A 1 89 ? -10.111 6.725 16.296 1.00 98.19 89 LEU A C 1
ATOM 655 O O . LEU A 1 89 ? -9.179 6.664 15.497 1.00 98.19 89 LEU A O 1
ATOM 659 N N . GLY A 1 90 ? -10.472 7.826 16.937 1.00 97.62 90 GLY A N 1
ATOM 660 C CA . GLY A 1 90 ? -9.797 9.110 16.823 1.00 97.62 90 GLY A CA 1
ATOM 661 C C . GLY A 1 90 ? -10.015 9.928 18.091 1.00 97.62 90 GLY A C 1
ATOM 662 O O . GLY A 1 90 ? -10.814 9.553 18.955 1.00 97.62 90 GLY A O 1
ATOM 663 N N . GLU A 1 91 ? -9.366 11.086 18.159 1.00 97.25 91 GLU A N 1
ATOM 664 C CA . GLU A 1 91 ? -9.483 12.049 19.265 1.00 97.25 91 GLU A CA 1
ATOM 665 C C . GLU A 1 91 ? -10.948 12.399 19.609 1.00 97.25 91 GLU A C 1
ATOM 667 O O . GLU A 1 91 ? -11.319 12.540 20.776 1.00 97.25 91 GLU A O 1
ATOM 672 N N . HIS A 1 92 ? -11.823 12.412 18.597 1.00 96.94 92 HIS A N 1
ATOM 673 C CA . HIS A 1 92 ? -13.256 12.693 18.722 1.00 96.94 92 HIS A CA 1
ATOM 674 C C . HIS A 1 92 ? -14.032 11.772 19.687 1.00 96.94 92 HIS A C 1
ATOM 676 O O . HIS A 1 92 ? -15.152 12.115 20.062 1.00 96.94 92 HIS A O 1
ATOM 682 N N . LEU A 1 93 ? -13.487 10.614 20.084 1.00 96.94 93 LEU A N 1
ATOM 683 C CA . LEU A 1 93 ? -14.159 9.684 21.003 1.00 96.94 93 LEU A CA 1
ATOM 684 C C . LEU A 1 93 ? -14.186 10.160 22.462 1.00 96.94 93 LEU A C 1
ATOM 686 O O . LEU A 1 93 ? -15.111 9.809 23.194 1.00 96.94 93 LEU A O 1
ATOM 690 N N . ALA A 1 94 ? -13.173 10.914 22.895 1.00 94.81 94 ALA A N 1
ATOM 691 C CA . ALA A 1 94 ? -13.071 11.410 24.271 1.00 94.81 94 ALA A CA 1
ATOM 692 C C . ALA A 1 94 ? -13.092 12.947 24.358 1.00 94.81 94 ALA A C 1
ATOM 694 O O . ALA A 1 94 ? -13.421 13.480 25.414 1.00 94.81 94 ALA A O 1
ATOM 695 N N . GLY A 1 95 ? -12.829 13.640 23.242 1.00 94.75 95 GLY A N 1
ATOM 696 C CA . GLY A 1 95 ? -12.712 15.098 23.179 1.00 94.75 95 GLY A CA 1
ATOM 697 C C . GLY A 1 95 ? -11.263 15.573 23.323 1.00 94.75 95 GLY A C 1
ATOM 698 O O . GLY A 1 95 ? -10.413 14.830 23.795 1.00 94.75 95 GLY A O 1
ATOM 699 N N . GLU A 1 96 ? -10.996 16.814 22.913 1.00 94.69 96 GLU A N 1
ATOM 700 C CA . GLU A 1 96 ? -9.641 17.401 22.838 1.00 94.69 96 GLU A CA 1
ATOM 701 C C . GLU A 1 96 ? -8.969 17.599 24.212 1.00 94.69 96 GLU A C 1
ATOM 703 O O . GLU A 1 96 ? -7.750 17.688 24.308 1.00 94.69 96 GLU A O 1
ATOM 708 N N . GLU A 1 97 ? -9.757 17.683 25.288 1.00 96.56 97 GLU A N 1
ATOM 709 C CA . GLU A 1 97 ? -9.255 17.894 26.656 1.00 96.56 97 GLU A CA 1
ATOM 710 C C . GLU A 1 97 ? -9.017 16.584 27.425 1.00 96.56 97 GLU A C 1
ATOM 712 O O . GLU A 1 97 ? -8.633 16.617 28.596 1.00 96.56 97 GLU A O 1
ATOM 717 N N . ALA A 1 98 ? -9.272 15.431 26.800 1.00 97.50 98 ALA A N 1
ATOM 718 C CA . ALA A 1 98 ? -9.117 14.141 27.451 1.00 97.50 98 ALA A CA 1
ATOM 719 C C . ALA A 1 98 ? -7.637 13.778 27.641 1.00 97.50 98 ALA A C 1
ATOM 721 O O . ALA A 1 98 ? -6.769 14.055 26.813 1.00 97.50 98 ALA A O 1
ATOM 722 N N . SER A 1 99 ? -7.346 13.114 28.753 1.00 97.81 99 SER A N 1
ATOM 723 C CA . SER A 1 99 ? -6.026 12.544 29.015 1.00 97.81 99 SER A CA 1
ATOM 724 C C . SER A 1 99 ? -5.733 11.337 28.116 1.00 97.81 99 SER A C 1
ATOM 726 O O . SER A 1 99 ? -6.642 10.676 27.604 1.00 97.81 99 SER A O 1
ATOM 728 N N . GLU A 1 100 ? -4.453 10.976 27.988 1.00 97.56 100 GLU A N 1
ATOM 729 C CA . GLU A 1 100 ? -4.015 9.749 27.307 1.00 97.56 100 GLU A CA 1
ATOM 730 C C . GLU A 1 100 ? -4.798 8.498 27.765 1.00 97.56 100 GLU A C 1
ATOM 732 O O . GLU A 1 100 ? -5.242 7.693 26.942 1.00 97.56 100 GLU A O 1
ATOM 737 N N . ALA A 1 101 ? -5.009 8.346 29.079 1.00 97.19 101 ALA A N 1
ATOM 738 C CA . ALA A 1 101 ? -5.727 7.205 29.647 1.00 97.19 101 ALA A CA 1
ATOM 739 C C . ALA A 1 101 ? -7.211 7.198 29.252 1.00 97.19 101 ALA A C 1
ATOM 741 O O . ALA A 1 101 ? -7.739 6.154 28.871 1.00 97.19 101 ALA A O 1
ATOM 742 N N . GLU A 1 102 ? -7.875 8.356 29.279 1.00 97.69 102 GLU A N 1
ATOM 743 C CA . GLU A 1 102 ? -9.282 8.477 28.884 1.00 97.69 102 GLU A CA 1
ATOM 744 C C . GLU A 1 102 ? -9.479 8.171 27.398 1.00 97.69 102 GLU A C 1
ATOM 746 O O . GLU A 1 102 ? -10.408 7.445 27.041 1.00 97.69 102 GLU A O 1
ATOM 751 N N . HIS A 1 103 ? -8.586 8.651 26.527 1.00 98.00 103 HIS A N 1
ATOM 752 C CA . HIS A 1 103 ? -8.601 8.298 25.107 1.00 98.00 103 HIS A CA 1
ATOM 753 C C . HIS A 1 103 ? -8.476 6.787 24.889 1.00 98.00 103 HIS A C 1
ATOM 755 O O . HIS A 1 103 ? -9.259 6.202 24.131 1.00 98.00 103 HIS A O 1
ATOM 761 N N . PHE A 1 104 ? -7.516 6.148 25.565 1.00 97.38 104 PHE A N 1
ATOM 762 C CA . PHE A 1 104 ? -7.306 4.706 25.467 1.00 97.38 104 PHE A CA 1
ATOM 763 C C . PHE A 1 104 ? -8.529 3.922 25.962 1.00 97.38 104 PHE A C 1
ATOM 765 O O . PHE A 1 104 ? -9.020 3.033 25.263 1.00 97.38 104 PHE A O 1
ATOM 772 N N . GLU A 1 105 ? -9.055 4.262 27.142 1.00 97.06 105 GLU A N 1
ATOM 773 C CA . GLU A 1 105 ? -10.218 3.600 27.739 1.00 97.06 105 GLU A CA 1
ATOM 774 C C . GLU A 1 105 ? -11.470 3.753 26.873 1.00 97.06 105 GLU A C 1
ATOM 776 O O . GLU A 1 105 ? -12.182 2.771 26.645 1.00 97.06 105 GLU A O 1
ATOM 781 N N . ARG A 1 106 ? -11.723 4.950 26.328 1.00 97.75 106 ARG A N 1
ATOM 782 C CA . ARG A 1 106 ? -12.864 5.199 25.433 1.00 97.75 106 ARG A CA 1
ATOM 783 C C . ARG A 1 106 ? -12.763 4.394 24.148 1.00 97.75 106 ARG A C 1
ATOM 785 O O . ARG A 1 106 ? -13.733 3.730 23.783 1.00 97.75 106 ARG A O 1
ATOM 792 N N . ALA A 1 107 ? -11.597 4.387 23.505 1.00 97.69 107 ALA A N 1
ATOM 793 C CA . ALA A 1 107 ? -11.366 3.570 22.319 1.00 97.69 107 ALA A CA 1
ATOM 794 C C . ALA A 1 107 ? -11.529 2.070 22.620 1.00 97.69 107 ALA A C 1
ATOM 796 O O . ALA A 1 107 ? -12.146 1.341 21.843 1.00 97.69 107 ALA A O 1
ATOM 797 N N . ALA A 1 108 ? -11.029 1.597 23.765 1.00 97.12 108 ALA A N 1
ATOM 798 C CA . ALA A 1 108 ? -11.158 0.200 24.155 1.00 97.12 108 ALA A CA 1
ATOM 799 C C . ALA A 1 108 ? -12.609 -0.206 24.470 1.00 97.12 108 ALA A C 1
ATOM 801 O O . ALA A 1 108 ? -13.036 -1.294 24.068 1.00 97.12 108 ALA A O 1
ATOM 802 N N . SER A 1 109 ? -13.372 0.659 25.147 1.00 97.38 109 SER A N 1
ATOM 803 C CA . SER A 1 109 ? -14.802 0.449 25.413 1.00 97.38 109 SER A CA 1
ATOM 804 C C . SER A 1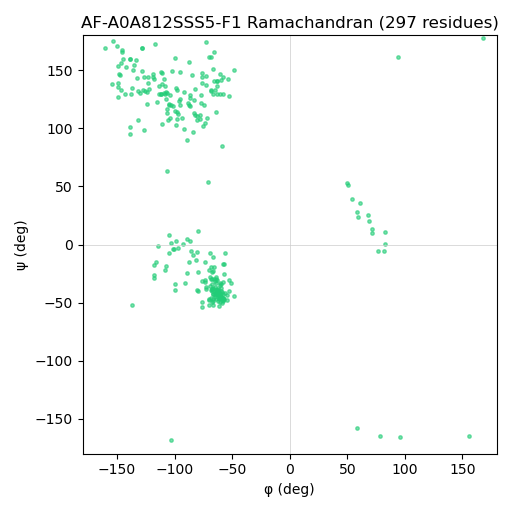 109 ? -15.582 0.348 24.106 1.00 97.38 109 SER A C 1
ATOM 806 O O . SER A 1 109 ? -16.284 -0.638 23.886 1.00 97.38 109 SER A O 1
ATOM 808 N N . GLU A 1 110 ? -15.364 1.296 23.191 1.00 98.00 110 GLU A N 1
ATOM 809 C CA . GLU A 1 110 ? -16.002 1.344 21.872 1.00 98.00 110 GLU A CA 1
ATOM 810 C C . GLU A 1 110 ? -15.786 0.037 21.088 1.00 98.00 110 GLU A C 1
ATOM 812 O O . GLU A 1 110 ? -16.734 -0.578 20.587 1.00 98.00 110 GLU A O 1
ATOM 817 N N . LEU A 1 111 ? -14.544 -0.458 21.037 1.00 97.81 111 LEU A N 1
ATOM 818 C CA . LEU A 1 111 ? -14.232 -1.720 20.363 1.00 97.81 111 LEU A CA 1
ATOM 819 C C . LEU A 1 111 ? -14.907 -2.932 21.013 1.00 97.81 111 LEU A C 1
ATOM 821 O O . LEU A 1 111 ? -15.402 -3.814 20.303 1.00 97.81 111 LEU A O 1
ATOM 825 N N . ASN A 1 112 ? -14.923 -2.993 22.344 1.00 97.56 112 ASN A N 1
ATOM 826 C CA . ASN A 1 112 ? -15.483 -4.124 23.080 1.00 97.56 112 ASN A CA 1
ATOM 827 C C . ASN A 1 112 ? -17.017 -4.153 23.050 1.00 97.56 112 ASN A C 1
ATOM 829 O O . ASN A 1 112 ? -17.599 -5.239 23.007 1.00 97.56 112 ASN A O 1
ATOM 833 N N . GLU A 1 113 ? -17.672 -2.995 23.013 1.00 97.50 113 GLU A N 1
ATOM 834 C CA . GLU A 1 113 ? -19.129 -2.873 22.915 1.00 97.50 113 GLU A CA 1
ATOM 835 C C . GLU A 1 113 ? -19.628 -3.146 21.489 1.00 97.50 113 GLU A C 1
ATOM 837 O O . GLU A 1 113 ? -20.534 -3.963 21.257 1.00 97.50 113 GLU A O 1
ATOM 842 N N . GLN A 1 114 ? -19.010 -2.506 20.493 1.00 98.12 114 GLN A N 1
ATOM 843 C CA . GLN A 1 114 ? -19.448 -2.642 19.106 1.00 98.12 114 GLN A CA 1
ATOM 844 C C . GLN A 1 114 ? -19.022 -3.973 18.492 1.00 98.12 114 GLN A C 1
ATOM 846 O O . GLN A 1 114 ? -19.760 -4.538 17.676 1.00 98.12 114 GLN A O 1
ATOM 851 N N . ARG A 1 115 ? -17.873 -4.517 18.915 1.00 98.19 115 ARG A N 1
ATOM 852 C CA . ARG A 1 115 ? -17.260 -5.732 18.357 1.00 98.19 115 ARG A CA 1
ATOM 853 C C . ARG A 1 115 ? -17.162 -5.660 16.818 1.00 98.19 115 ARG A C 1
ATOM 855 O O . ARG A 1 115 ? -17.668 -6.561 16.133 1.00 98.19 115 ARG A O 1
ATOM 862 N N . PRO A 1 116 ? -16.565 -4.587 16.260 1.00 98.44 116 PRO A N 1
ATOM 863 C CA . PRO A 1 116 ? -16.542 -4.328 14.821 1.00 98.44 116 PRO A CA 1
ATOM 864 C C . PRO A 1 116 ? -15.682 -5.358 14.083 1.00 98.44 116 PRO A C 1
ATOM 866 O O . PRO A 1 116 ? -14.832 -6.019 14.678 1.00 98.44 116 PRO A O 1
ATOM 869 N N . GLN A 1 117 ? -15.859 -5.488 12.767 1.00 98.62 117 GLN A N 1
ATOM 870 C CA . GLN A 1 117 ? -14.975 -6.332 11.954 1.00 98.62 117 GLN A CA 1
ATOM 871 C C . GLN A 1 117 ? -13.765 -5.592 11.413 1.00 98.62 117 GLN A C 1
ATOM 873 O O . GLN A 1 117 ? -12.757 -6.232 11.110 1.00 98.62 117 GLN A O 1
ATOM 878 N N . VAL A 1 118 ? -13.867 -4.272 11.280 1.00 98.69 118 VAL A N 1
ATOM 879 C CA . VAL A 1 118 ? -12.777 -3.404 10.847 1.00 98.69 118 VAL A CA 1
ATOM 880 C C . VAL A 1 118 ? -12.621 -2.289 11.866 1.00 98.69 118 VAL A C 1
ATOM 882 O O . VAL A 1 118 ? -13.604 -1.663 12.255 1.00 98.69 118 VAL A O 1
ATOM 885 N N . VAL A 1 119 ? -11.385 -2.042 12.271 1.00 98.69 119 VAL A N 1
ATOM 886 C CA . VAL A 1 119 ? -11.010 -0.883 13.078 1.00 98.69 119 VAL A CA 1
ATOM 887 C C . VAL A 1 119 ? -10.218 0.061 12.200 1.00 98.69 119 VAL A C 1
ATOM 889 O O . VAL A 1 119 ? -9.290 -0.378 11.525 1.00 98.69 119 VAL A O 1
ATOM 892 N N . VAL A 1 120 ? -10.589 1.333 12.206 1.00 98.62 120 VAL A N 1
ATOM 893 C CA . VAL A 1 120 ? -9.816 2.421 11.619 1.00 98.62 120 VAL A CA 1
ATOM 894 C C . VAL A 1 120 ? -9.217 3.216 12.772 1.00 98.62 120 VAL A C 1
ATOM 896 O O . VAL A 1 120 ? -9.975 3.798 13.537 1.00 98.62 120 VAL A O 1
ATOM 899 N N . LEU A 1 121 ? -7.895 3.204 12.926 1.00 98.50 121 LEU A N 1
ATOM 900 C CA . LEU A 1 121 ? -7.180 3.996 13.929 1.00 98.50 121 LEU A CA 1
ATOM 901 C C . LEU A 1 121 ? -6.565 5.220 13.256 1.00 98.50 121 LEU A C 1
ATOM 903 O O . LEU A 1 121 ? -5.722 5.058 12.379 1.00 98.50 121 LEU A O 1
ATOM 907 N N . GLU A 1 122 ? -6.965 6.411 13.676 1.00 98.19 122 GLU A N 1
ATOM 908 C CA . GLU A 1 122 ? -6.365 7.677 13.255 1.00 98.19 122 GLU A CA 1
ATOM 909 C C . GLU A 1 122 ? -5.175 7.996 14.151 1.00 98.19 122 GLU A C 1
ATOM 911 O O . GLU A 1 122 ? -5.301 7.967 15.373 1.00 98.19 122 GLU A O 1
ATOM 916 N N . THR A 1 123 ? -4.016 8.289 13.567 1.00 97.12 123 THR A N 1
ATOM 917 C CA . THR A 1 123 ? -2.799 8.591 14.341 1.00 97.12 123 THR A CA 1
ATOM 918 C C . THR A 1 123 ? -2.550 10.087 14.521 1.00 97.12 123 THR A C 1
ATOM 920 O O . THR A 1 123 ? -1.593 10.456 15.188 1.00 97.12 123 THR A O 1
ATOM 923 N N . TRP A 1 124 ? -3.383 10.947 13.929 1.00 95.56 124 TRP A N 1
ATOM 924 C CA . TRP A 1 124 ? -3.317 12.401 14.090 1.00 95.56 124 TRP A CA 1
ATOM 925 C C . TRP A 1 124 ? -4.277 12.879 15.190 1.00 95.56 124 TRP A C 1
ATOM 927 O O . TRP A 1 124 ? -5.342 12.290 15.386 1.00 95.56 124 TRP A O 1
ATOM 937 N N . GLY A 1 125 ? -3.912 13.954 15.890 1.00 95.75 125 GLY A N 1
ATOM 938 C CA . GLY A 1 125 ? -4.709 14.584 16.949 1.00 95.75 125 GLY A CA 1
ATOM 939 C C . GLY A 1 125 ? -3.828 15.369 17.922 1.00 95.75 125 GLY A C 1
ATOM 940 O O . GLY A 1 125 ? -2.668 15.649 17.620 1.00 95.75 125 GLY A O 1
ATOM 941 N N . GLY A 1 126 ? -4.359 15.722 19.092 1.00 96.44 126 GLY A N 1
ATOM 942 C CA . GLY A 1 126 ? -3.581 16.324 20.170 1.00 96.44 126 GLY A CA 1
ATOM 943 C C . GLY A 1 126 ? -2.510 15.388 20.768 1.00 96.44 126 GLY A C 1
ATOM 944 O O . GLY A 1 126 ? -2.568 14.167 20.593 1.00 96.44 126 GLY A O 1
ATOM 945 N N . PRO A 1 127 ? -1.547 15.926 21.547 1.00 97.19 127 PRO A N 1
ATOM 946 C CA . PRO A 1 127 ? -0.424 15.152 22.097 1.00 97.19 127 PRO A CA 1
ATOM 947 C C . PRO A 1 127 ? -0.840 13.960 22.968 1.00 97.19 127 PRO A C 1
ATOM 949 O O . PRO A 1 127 ? -0.144 12.948 23.027 1.00 97.19 127 PRO A O 1
ATOM 952 N N . GLU A 1 128 ? -1.967 14.073 23.671 1.00 97.69 128 GLU A N 1
ATOM 953 C CA . GLU A 1 128 ? -2.499 12.993 24.506 1.00 97.69 128 GLU A CA 1
ATOM 954 C C . GLU A 1 128 ? -3.089 11.858 23.652 1.00 97.69 128 GLU A C 1
ATOM 956 O O . GLU A 1 128 ? -2.877 10.681 23.958 1.00 97.69 128 GLU A O 1
ATOM 961 N N . TRP A 1 129 ? -3.736 12.187 22.527 1.00 97.88 129 TRP A N 1
ATOM 962 C CA . TRP A 1 129 ? -4.193 11.200 21.550 1.00 97.88 129 TRP A CA 1
ATOM 963 C C . TRP A 1 129 ? -3.029 10.524 20.819 1.00 97.88 129 TRP A C 1
ATOM 965 O O . TRP A 1 129 ? -3.069 9.315 20.609 1.00 97.88 129 TRP A O 1
ATOM 975 N N . GLU A 1 130 ? -1.964 11.241 20.459 1.00 96.44 130 GLU A N 1
ATOM 976 C CA . GLU A 1 130 ? -0.781 10.638 19.818 1.00 96.44 130 GLU A CA 1
ATOM 977 C C . GLU A 1 130 ? -0.143 9.546 20.698 1.00 96.44 130 GLU A C 1
ATOM 979 O O . GLU A 1 130 ? 0.205 8.457 20.222 1.00 96.44 130 GLU A O 1
ATOM 984 N N . LYS A 1 131 ? -0.054 9.786 22.012 1.00 97.31 131 LYS A N 1
ATOM 985 C CA . LYS A 1 131 ? 0.411 8.772 22.969 1.00 97.31 131 LYS A CA 1
ATOM 986 C C . LYS A 1 131 ? -0.572 7.603 23.068 1.00 97.31 131 LYS A C 1
ATOM 988 O O . LYS A 1 131 ? -0.166 6.446 22.931 1.00 97.31 131 LYS A O 1
ATOM 993 N N . ALA A 1 132 ? -1.865 7.889 23.241 1.00 97.62 132 ALA A N 1
ATOM 994 C CA . ALA A 1 132 ? -2.899 6.862 23.362 1.00 97.62 132 ALA A CA 1
ATOM 995 C C . ALA A 1 132 ? -3.001 5.989 22.101 1.00 97.62 132 ALA A C 1
ATOM 997 O O . ALA A 1 132 ? -3.063 4.763 22.192 1.00 97.62 132 ALA A O 1
ATOM 998 N N . SER A 1 133 ? -2.964 6.598 20.916 1.00 97.31 133 SER A N 1
ATOM 999 C CA . SER A 1 133 ? -3.001 5.917 19.620 1.00 97.31 133 SER A CA 1
ATOM 1000 C C . SER A 1 133 ? -1.766 5.046 19.400 1.00 97.31 133 SER A C 1
ATOM 1002 O O . SER A 1 133 ? -1.910 3.925 18.916 1.00 97.31 133 SER A O 1
ATOM 1004 N N . SER A 1 134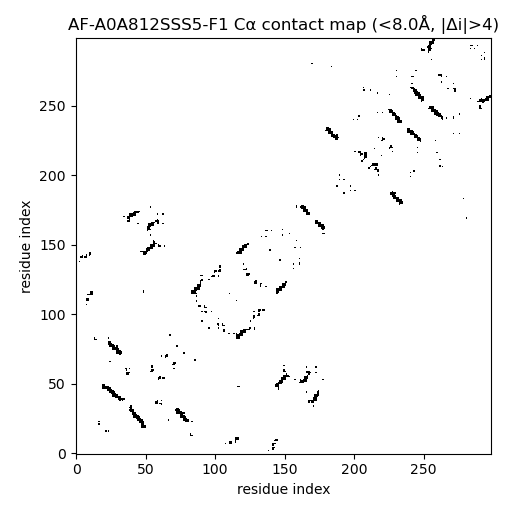 ? -0.582 5.472 19.852 1.00 96.62 134 SER A N 1
ATOM 1005 C CA . SER A 1 134 ? 0.624 4.633 19.850 1.00 96.62 134 SER A CA 1
ATOM 1006 C C . SER A 1 134 ? 0.453 3.377 20.718 1.00 96.62 134 SER A C 1
ATOM 1008 O O . SER A 1 134 ? 0.798 2.272 20.291 1.00 96.62 134 SER A O 1
ATOM 1010 N N . GLN A 1 135 ? -0.145 3.504 21.910 1.00 96.56 135 GLN A N 1
ATOM 1011 C CA . GLN A 1 135 ? -0.464 2.345 22.756 1.00 96.56 135 GLN A CA 1
ATOM 1012 C C . GLN A 1 135 ? -1.537 1.440 22.128 1.00 96.56 135 GLN A C 1
ATOM 1014 O O . GLN A 1 135 ? -1.418 0.211 22.148 1.00 96.56 135 GLN A O 1
ATOM 1019 N N . LEU A 1 136 ? -2.584 2.036 21.547 1.00 97.12 136 LEU A N 1
ATOM 1020 C CA . LEU A 1 136 ? -3.652 1.313 20.855 1.00 97.12 136 LEU A CA 1
ATOM 1021 C C . LEU A 1 136 ? -3.113 0.545 19.649 1.00 97.12 136 LEU A C 1
ATOM 1023 O O . LEU A 1 136 ? -3.504 -0.602 19.445 1.00 97.12 136 LEU A O 1
ATOM 1027 N N . LEU A 1 137 ? -2.202 1.133 18.876 1.00 96.81 137 LEU A N 1
ATOM 1028 C CA . LEU A 1 137 ? -1.581 0.509 17.712 1.00 96.81 137 LEU A CA 1
ATOM 1029 C C . LEU A 1 137 ? -0.872 -0.800 18.091 1.00 96.81 137 LEU A C 1
ATOM 1031 O O . LEU A 1 137 ? -1.095 -1.835 17.455 1.00 96.81 137 LEU A O 1
ATOM 1035 N N . GLU A 1 138 ? -0.091 -0.782 19.173 1.00 95.94 138 GLU A N 1
ATOM 1036 C CA . GLU A 1 138 ? 0.553 -1.981 19.712 1.00 95.94 138 GLU A CA 1
ATOM 1037 C C . GLU A 1 138 ? -0.471 -3.007 20.200 1.00 95.94 138 GLU A C 1
ATOM 1039 O O . GLU A 1 138 ? -0.368 -4.202 19.900 1.00 95.94 138 GLU A O 1
ATOM 1044 N N . ALA A 1 139 ? -1.517 -2.557 20.892 1.00 95.81 139 ALA A N 1
ATOM 1045 C CA . ALA A 1 139 ? -2.551 -3.455 21.378 1.00 95.81 139 ALA A CA 1
ATOM 1046 C C . ALA A 1 139 ? -3.383 -4.093 20.250 1.00 95.81 139 ALA A C 1
ATOM 1048 O O . ALA A 1 139 ? -3.762 -5.269 20.329 1.00 95.81 139 ALA A O 1
ATOM 1049 N N . LEU A 1 140 ? -3.624 -3.367 19.157 1.00 97.06 140 LEU A N 1
ATOM 1050 C CA . LEU A 1 140 ? -4.367 -3.831 17.983 1.00 97.06 140 LEU A CA 1
ATOM 1051 C C . LEU A 1 140 ? -3.654 -4.951 17.210 1.00 97.06 140 LEU A C 1
ATOM 1053 O O . LEU A 1 140 ? -4.295 -5.627 16.396 1.00 97.06 140 LEU A O 1
ATOM 1057 N N . ARG A 1 141 ? -2.381 -5.257 17.507 1.00 96.12 141 ARG A N 1
ATOM 1058 C CA . ARG A 1 141 ? -1.721 -6.483 17.016 1.00 96.12 141 ARG A CA 1
ATOM 1059 C C . ARG A 1 141 ? -2.547 -7.735 17.336 1.00 96.12 141 ARG A C 1
ATOM 1061 O O . ARG A 1 141 ? -2.692 -8.605 16.476 1.00 96.12 141 ARG A O 1
ATOM 1068 N N . GLY A 1 142 ? -3.146 -7.791 18.530 1.00 95.56 142 GLY A N 1
ATOM 1069 C CA . GLY A 1 142 ? -3.987 -8.902 18.992 1.00 95.56 142 GLY A CA 1
ATOM 1070 C C . GLY A 1 142 ? -5.433 -8.892 18.474 1.00 95.56 142 GLY A C 1
ATOM 1071 O O . GLY A 1 142 ? -6.181 -9.839 18.721 1.00 95.56 142 GLY A O 1
ATOM 1072 N N . PHE A 1 143 ? -5.862 -7.844 17.762 1.00 97.25 143 PHE A N 1
ATOM 1073 C CA . PHE A 1 143 ? -7.248 -7.709 17.313 1.00 97.25 143 PHE A CA 1
ATOM 1074 C C . PHE A 1 143 ? -7.606 -8.748 16.235 1.00 97.25 143 PHE A C 1
ATOM 1076 O O . PHE A 1 143 ? -6.891 -8.931 15.251 1.00 97.25 143 PHE A O 1
ATOM 1083 N N . ARG A 1 144 ? -8.738 -9.450 16.375 1.00 97.06 144 ARG A N 1
ATOM 1084 C CA . ARG A 1 144 ? -9.099 -10.566 15.470 1.00 97.06 144 ARG A CA 1
ATOM 1085 C C . ARG A 1 144 ? -9.901 -10.150 14.226 1.00 97.06 144 ARG A C 1
ATOM 1087 O O . ARG A 1 144 ? -10.299 -11.023 13.452 1.00 97.06 144 ARG A O 1
ATOM 1094 N N . GLY A 1 145 ? -10.114 -8.854 14.013 1.00 97.94 145 GLY A N 1
ATOM 1095 C CA . GLY A 1 145 ? -10.661 -8.290 12.776 1.00 97.94 145 GLY A CA 1
ATOM 1096 C C . GLY A 1 145 ? -9.588 -7.636 11.906 1.00 97.94 145 GLY A C 1
ATOM 1097 O O . GLY A 1 145 ? -8.389 -7.802 12.146 1.00 97.94 145 GLY A O 1
ATOM 1098 N N . ALA A 1 146 ? -10.024 -6.893 10.892 1.00 98.56 146 ALA A N 1
ATOM 1099 C CA . ALA A 1 146 ? -9.146 -6.068 10.076 1.00 98.56 146 ALA A CA 1
ATOM 1100 C C . ALA A 1 146 ? -8.756 -4.787 10.829 1.00 98.56 146 ALA A C 1
ATOM 1102 O O . ALA A 1 146 ? -9.569 -4.237 11.571 1.00 98.56 146 ALA A O 1
ATOM 1103 N N . VAL A 1 147 ? -7.547 -4.289 10.589 1.00 98.56 147 VAL A N 1
ATOM 1104 C CA . VAL A 1 147 ? -7.089 -2.991 11.101 1.00 98.56 147 VAL A CA 1
ATOM 1105 C C . VAL A 1 147 ? -6.649 -2.135 9.922 1.00 98.56 147 VAL A C 1
ATOM 1107 O O . VAL A 1 147 ? -5.897 -2.600 9.061 1.00 98.56 147 VAL A O 1
ATOM 1110 N N . VAL A 1 148 ? -7.133 -0.902 9.887 1.00 98.62 148 VAL A N 1
ATOM 1111 C CA . VAL A 1 148 ? -6.689 0.161 8.994 1.00 98.62 148 VAL A CA 1
ATOM 1112 C C . VAL A 1 148 ? -6.084 1.256 9.866 1.00 98.62 148 VAL A C 1
ATOM 1114 O O . VAL A 1 148 ? -6.748 1.743 10.771 1.00 98.62 148 VAL A O 1
ATOM 1117 N N . VAL A 1 149 ? -4.831 1.621 9.630 1.00 98.44 149 VAL A N 1
ATOM 1118 C CA . VAL A 1 149 ? -4.148 2.701 10.349 1.00 98.44 149 VAL A CA 1
ATOM 1119 C C . VAL A 1 149 ? -4.104 3.905 9.429 1.00 98.44 149 VAL A C 1
ATOM 1121 O O . VAL A 1 149 ? -3.416 3.863 8.411 1.00 98.44 149 VAL A O 1
ATOM 1124 N N . ALA A 1 150 ? -4.886 4.930 9.732 1.00 98.25 150 ALA A N 1
ATOM 1125 C CA . ALA A 1 150 ? -4.895 6.171 8.985 1.00 98.25 150 ALA A CA 1
ATOM 1126 C C . ALA A 1 150 ? -3.812 7.097 9.552 1.00 98.25 150 ALA A C 1
ATOM 1128 O O . ALA A 1 150 ? -3.855 7.444 10.731 1.00 98.25 150 ALA A O 1
ATOM 1129 N N . ALA A 1 151 ? -2.849 7.472 8.711 1.00 97.50 151 ALA A N 1
ATOM 1130 C CA . ALA A 1 151 ? -1.715 8.312 9.085 1.00 97.50 151 ALA A CA 1
ATOM 1131 C C . ALA A 1 151 ? -1.363 9.284 7.950 1.00 97.50 151 ALA A C 1
ATOM 1133 O O . ALA A 1 151 ? -1.606 8.994 6.774 1.00 97.50 151 ALA A O 1
ATOM 1134 N N . GLU A 1 152 ? -0.782 10.437 8.281 1.00 95.69 152 GLU A N 1
ATOM 1135 C CA . GLU A 1 152 ? -0.310 11.387 7.263 1.00 95.69 152 GLU A CA 1
ATOM 1136 C C . GLU A 1 152 ? 0.885 10.819 6.491 1.00 95.69 152 GLU A C 1
ATOM 1138 O O . GLU A 1 152 ? 0.902 10.828 5.257 1.00 95.69 152 GLU A O 1
ATOM 1143 N N . GLU A 1 153 ? 1.841 10.255 7.226 1.00 94.56 153 GLU A N 1
ATOM 1144 C CA . GLU A 1 153 ? 3.081 9.698 6.705 1.00 94.56 153 GLU A CA 1
ATOM 1145 C C . GLU A 1 153 ? 3.314 8.271 7.210 1.00 94.56 153 GLU A C 1
ATOM 1147 O O . GLU A 1 153 ? 2.608 7.740 8.066 1.00 94.56 153 GLU A O 1
ATOM 1152 N N . GLU A 1 154 ? 4.301 7.614 6.613 1.00 94.31 154 GLU A N 1
ATOM 1153 C CA . GLU A 1 154 ? 4.728 6.284 7.015 1.00 94.31 154 GLU A CA 1
ATOM 1154 C C . GLU A 1 154 ? 5.799 6.380 8.107 1.00 94.31 154 GLU A C 1
ATOM 1156 O O . GLU A 1 154 ? 6.884 6.905 7.861 1.00 94.31 154 GLU A O 1
ATOM 1161 N N . ASP A 1 155 ? 5.535 5.782 9.268 1.00 94.31 155 ASP A N 1
ATOM 1162 C CA . ASP A 1 155 ? 6.513 5.614 10.346 1.00 94.31 155 ASP A CA 1
ATOM 1163 C C . ASP A 1 155 ? 6.810 4.128 10.641 1.00 94.31 155 ASP A C 1
ATOM 1165 O O . ASP A 1 155 ? 6.188 3.212 10.091 1.00 94.31 155 ASP A O 1
ATOM 1169 N N . GLU A 1 156 ? 7.797 3.872 11.503 1.00 93.31 156 GLU A N 1
ATOM 1170 C CA . GLU A 1 156 ? 8.208 2.510 11.873 1.00 93.31 156 GLU A CA 1
ATOM 1171 C C . GLU A 1 156 ? 7.111 1.722 12.603 1.00 93.31 156 GLU A C 1
ATOM 1173 O O . GLU A 1 156 ? 6.979 0.510 12.407 1.00 93.31 156 GLU A O 1
ATOM 1178 N N . SER A 1 157 ? 6.277 2.392 13.396 1.00 94.19 157 SER A N 1
ATOM 1179 C CA . SER A 1 157 ? 5.168 1.762 14.109 1.00 94.19 157 SER A CA 1
ATOM 1180 C C . SER A 1 157 ? 4.111 1.270 13.114 1.00 94.19 157 SER A C 1
ATOM 1182 O O . SER A 1 157 ? 3.719 0.098 13.154 1.00 94.19 157 SER A O 1
ATOM 1184 N N . VAL A 1 158 ? 3.728 2.102 12.141 1.00 95.75 158 VAL A N 1
ATOM 1185 C CA . VAL A 1 158 ? 2.809 1.755 11.049 1.00 95.75 158 VAL A CA 1
ATOM 1186 C C . VAL A 1 158 ? 3.387 0.626 10.193 1.00 95.75 158 VAL A C 1
ATOM 1188 O O . VAL A 1 158 ? 2.686 -0.363 9.954 1.00 95.75 158 VAL A O 1
ATOM 1191 N N . LYS A 1 159 ? 4.664 0.709 9.788 1.00 94.31 159 LYS A N 1
ATOM 1192 C CA . LYS A 1 159 ? 5.366 -0.355 9.036 1.00 94.31 159 LYS A CA 1
ATOM 1193 C C . LYS A 1 159 ? 5.351 -1.692 9.762 1.00 94.31 159 LYS A C 1
ATOM 1195 O O . LYS A 1 159 ? 5.141 -2.737 9.147 1.00 94.31 159 LYS A O 1
ATOM 1200 N N . SER A 1 160 ? 5.569 -1.665 11.074 1.00 93.88 160 SER A N 1
ATOM 1201 C CA . SER A 1 160 ? 5.659 -2.876 11.887 1.00 93.88 160 SER A CA 1
ATOM 1202 C C . SER A 1 160 ? 4.318 -3.600 12.064 1.00 93.88 160 SER A C 1
ATOM 1204 O O . SER A 1 160 ? 4.306 -4.793 12.383 1.00 93.88 160 SER A O 1
ATOM 1206 N N . LEU A 1 161 ? 3.190 -2.900 11.886 1.00 95.56 161 LEU A N 1
ATOM 1207 C CA . LEU A 1 161 ? 1.848 -3.481 11.966 1.00 95.56 161 LEU A CA 1
ATOM 1208 C C . LEU A 1 161 ? 1.261 -3.787 10.582 1.00 95.56 161 LEU A C 1
ATOM 1210 O O . LEU A 1 161 ? 0.579 -4.801 10.413 1.00 95.56 161 LEU A O 1
ATOM 1214 N N . CYS A 1 162 ? 1.490 -2.911 9.604 1.00 97.12 162 CYS A N 1
ATOM 1215 C CA . CYS A 1 162 ? 0.814 -2.929 8.313 1.00 97.12 162 CYS A CA 1
ATOM 1216 C C . CYS A 1 162 ? 1.740 -3.449 7.199 1.00 97.12 162 CYS A C 1
ATOM 1218 O O . CYS A 1 162 ? 2.599 -2.720 6.723 1.00 97.12 162 CYS A O 1
ATOM 1220 N N . PRO A 1 163 ? 1.551 -4.674 6.679 1.00 95.25 163 PRO A N 1
ATOM 1221 C CA . PRO A 1 163 ? 2.299 -5.169 5.526 1.00 95.25 163 PRO A CA 1
ATOM 1222 C C . PRO A 1 163 ? 1.867 -4.528 4.199 1.00 95.25 163 PRO A C 1
ATOM 1224 O O . PRO A 1 163 ? 2.567 -4.665 3.198 1.00 95.25 163 PRO A O 1
ATOM 1227 N N . VAL A 1 164 ? 0.709 -3.862 4.144 1.00 96.31 164 VAL A N 1
ATOM 1228 C CA . VAL A 1 164 ? 0.186 -3.201 2.939 1.00 96.31 164 VAL A CA 1
ATOM 1229 C C . VAL A 1 164 ? -0.306 -1.797 3.261 1.00 96.31 164 VAL A C 1
ATOM 1231 O O . VAL A 1 164 ? -0.638 -1.492 4.403 1.00 96.31 164 VAL A O 1
ATOM 1234 N N . CYS A 1 165 ? -0.393 -0.947 2.247 1.00 96.75 165 CYS A N 1
ATOM 1235 C CA . CYS A 1 165 ? -0.935 0.392 2.357 1.00 96.75 165 CYS A CA 1
ATOM 1236 C C . CYS A 1 165 ? -1.812 0.771 1.168 1.00 96.75 165 CYS A C 1
ATOM 1238 O O . CYS A 1 165 ? -1.738 0.180 0.087 1.00 96.75 165 CYS A O 1
ATOM 1240 N N . TRP A 1 166 ? -2.656 1.765 1.401 1.00 97.56 166 TRP A N 1
ATOM 1241 C CA . TRP A 1 166 ? -3.399 2.509 0.407 1.00 97.56 166 TRP A CA 1
ATOM 1242 C C . TRP A 1 166 ? -2.717 3.851 0.214 1.00 97.56 166 TRP A C 1
ATOM 1244 O O . TRP A 1 166 ? -2.583 4.626 1.161 1.00 97.56 166 TRP A O 1
ATOM 1254 N N . ARG A 1 167 ? -2.284 4.110 -1.016 1.00 92.38 167 ARG A N 1
ATOM 1255 C CA . ARG A 1 167 ? -1.633 5.360 -1.405 1.00 92.38 167 ARG A CA 1
ATOM 1256 C C . ARG A 1 167 ? -2.195 5.842 -2.721 1.00 92.38 167 ARG A C 1
ATOM 1258 O O . ARG A 1 167 ? -2.662 5.041 -3.539 1.00 92.38 167 ARG A O 1
ATOM 1265 N N . ASN A 1 168 ? -2.110 7.149 -2.930 1.00 91.88 168 ASN A N 1
ATOM 1266 C CA . ASN A 1 168 ? -2.343 7.734 -4.231 1.00 91.88 168 ASN A CA 1
ATOM 1267 C C . ASN A 1 168 ? -1.066 8.300 -4.849 1.00 91.88 168 ASN A C 1
ATOM 1269 O O . ASN A 1 168 ? -0.193 8.833 -4.174 1.00 91.88 168 ASN A O 1
ATOM 1273 N N . ALA A 1 169 ? -0.998 8.231 -6.171 1.00 85.19 169 ALA A N 1
ATOM 1274 C CA . ALA A 1 169 ? -0.158 9.111 -6.965 1.00 85.19 169 ALA A CA 1
ATOM 1275 C C . ALA A 1 169 ? -0.830 9.320 -8.318 1.00 85.19 169 ALA A C 1
ATOM 1277 O O . ALA A 1 169 ? -1.571 8.454 -8.788 1.00 85.19 169 ALA A O 1
ATOM 1278 N N . ALA A 1 170 ? -0.552 10.447 -8.972 1.00 83.31 170 ALA A N 1
ATOM 1279 C CA . ALA A 1 170 ? -0.957 10.644 -10.362 1.00 83.31 170 ALA A CA 1
ATOM 1280 C C . ALA A 1 170 ? -2.479 10.534 -10.618 1.00 83.31 170 ALA A C 1
ATOM 1282 O O . ALA A 1 170 ? -2.887 10.115 -11.700 1.00 83.31 170 ALA A O 1
ATOM 1283 N N . GLY A 1 171 ? -3.339 10.842 -9.638 1.00 88.62 171 GLY A N 1
ATOM 1284 C CA . GLY A 1 171 ? -4.787 10.665 -9.800 1.00 88.62 171 GLY A CA 1
ATOM 1285 C C . GLY A 1 171 ? -5.310 9.250 -9.543 1.00 88.62 171 GLY A C 1
ATOM 1286 O O . GLY A 1 171 ? -6.511 9.013 -9.682 1.00 88.62 171 GLY A O 1
ATOM 1287 N N . TRP A 1 172 ? -4.448 8.303 -9.183 1.00 89.31 172 TRP A N 1
ATOM 1288 C CA . TRP A 1 172 ? -4.814 6.914 -8.925 1.00 89.31 172 TRP A CA 1
ATOM 1289 C C . TRP A 1 172 ? -4.610 6.574 -7.458 1.00 89.31 172 TRP A C 1
ATOM 1291 O O . TRP A 1 172 ? -3.577 6.908 -6.899 1.00 89.31 172 TRP A O 1
ATOM 1301 N N . LEU A 1 173 ? -5.571 5.870 -6.871 1.00 93.69 173 LEU A N 1
ATOM 1302 C CA . LEU A 1 173 ? -5.521 5.276 -5.541 1.00 93.69 173 LEU A CA 1
ATOM 1303 C C . LEU A 1 173 ? -5.493 3.756 -5.681 1.00 93.69 173 LEU A C 1
ATOM 1305 O O . LEU A 1 173 ? -6.324 3.173 -6.386 1.00 93.69 173 LEU A O 1
ATOM 1309 N N . TRP A 1 174 ? -4.553 3.102 -5.011 1.00 93.75 174 TRP A N 1
ATOM 1310 C CA . TRP A 1 174 ? -4.429 1.650 -5.057 1.00 93.75 174 TRP A CA 1
ATOM 1311 C C . TRP A 1 174 ? -3.849 1.080 -3.767 1.00 93.75 174 TRP A C 1
ATOM 1313 O O . TRP A 1 174 ? -3.341 1.806 -2.917 1.00 93.75 174 TRP A O 1
ATOM 1323 N N . GLN A 1 175 ? -3.881 -0.249 -3.664 1.00 94.44 175 GLN A N 1
ATOM 1324 C CA . GLN A 1 175 ? -3.225 -0.993 -2.595 1.00 94.44 175 GLN A CA 1
ATOM 1325 C C . GLN A 1 175 ? -1.877 -1.565 -3.045 1.00 94.44 175 GLN A C 1
ATOM 1327 O O . GLN A 1 175 ? -1.767 -2.127 -4.144 1.00 94.44 175 GLN A O 1
ATOM 1332 N N . GLU A 1 176 ? -0.851 -1.425 -2.215 1.00 90.75 176 GLU A N 1
ATOM 1333 C CA . GLU A 1 176 ? 0.492 -1.973 -2.434 1.00 90.75 176 GLU A CA 1
ATOM 1334 C C . GLU A 1 176 ? 1.135 -2.423 -1.117 1.00 90.75 176 GLU A C 1
ATOM 1336 O O . GLU A 1 176 ? 0.671 -2.013 -0.056 1.00 90.75 176 GLU A O 1
ATOM 1341 N N . PRO A 1 177 ? 2.152 -3.298 -1.133 1.00 91.19 177 PRO A N 1
ATOM 1342 C CA . PRO A 1 177 ? 2.880 -3.637 0.085 1.00 91.19 177 PRO A CA 1
ATOM 1343 C C . PRO A 1 177 ? 3.587 -2.403 0.661 1.00 91.19 177 PRO A C 1
ATOM 1345 O O . PRO A 1 177 ? 4.152 -1.618 -0.094 1.00 91.19 177 PRO A O 1
ATOM 1348 N N . LEU A 1 178 ? 3.505 -2.221 1.983 1.00 89.19 178 LEU A N 1
ATOM 1349 C CA . LEU A 1 178 ? 4.079 -1.070 2.687 1.00 89.19 178 LEU A CA 1
ATOM 1350 C C . LEU A 1 178 ? 5.593 -1.240 2.812 1.00 89.19 178 LEU A C 1
ATOM 1352 O O . LEU A 1 178 ? 6.362 -0.423 2.321 1.00 89.19 178 LEU A O 1
ATOM 1356 N N . LYS A 1 179 ? 6.011 -2.383 3.364 1.00 80.25 179 LYS A N 1
ATOM 1357 C CA . LYS A 1 179 ? 7.402 -2.809 3.334 1.00 80.25 179 LYS A CA 1
ATOM 1358 C C . LYS A 1 179 ? 7.670 -3.522 2.012 1.00 80.25 179 LYS A C 1
ATOM 1360 O O . LYS A 1 179 ? 7.353 -4.699 1.842 1.00 80.25 179 LYS A O 1
ATOM 1365 N N . GLN A 1 180 ? 8.205 -2.786 1.049 1.00 71.44 180 GLN A N 1
ATOM 1366 C CA . GLN A 1 180 ? 8.917 -3.381 -0.069 1.00 71.44 180 GLN A CA 1
ATOM 1367 C C . GLN A 1 180 ? 10.376 -3.018 0.108 1.00 71.44 180 GLN A C 1
ATOM 1369 O O . GLN A 1 180 ? 10.770 -1.898 -0.203 1.00 71.44 180 GLN A O 1
ATOM 1374 N N . ASP A 1 181 ? 11.171 -3.985 0.555 1.00 85.69 181 ASP A N 1
ATOM 1375 C CA . ASP A 1 181 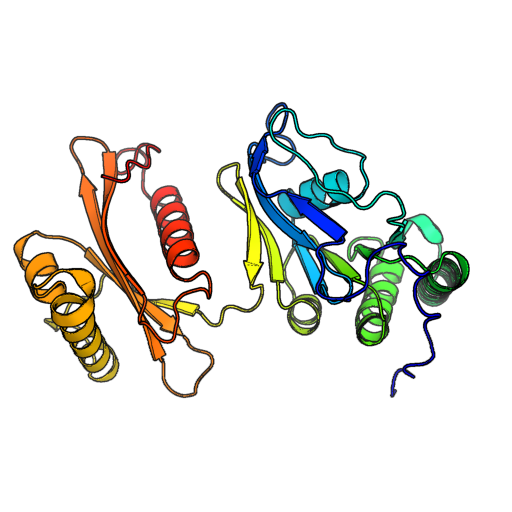? 12.625 -3.944 0.429 1.00 85.69 181 ASP A CA 1
ATOM 1376 C C . ASP A 1 181 ? 12.967 -4.158 -1.058 1.00 85.69 181 ASP A C 1
ATOM 1378 O O . ASP A 1 181 ? 13.639 -5.099 -1.446 1.00 85.69 181 ASP A O 1
ATOM 1382 N N . LEU A 1 182 ? 12.374 -3.349 -1.938 1.00 91.88 182 LEU A N 1
ATOM 1383 C CA . LEU A 1 182 ? 12.578 -3.375 -3.372 1.00 91.88 182 LEU A CA 1
ATOM 1384 C C . LEU A 1 182 ? 13.259 -2.080 -3.766 1.00 91.88 182 LEU A C 1
ATOM 1386 O O . LEU A 1 182 ? 12.788 -0.986 -3.460 1.00 91.88 182 LEU A O 1
ATOM 1390 N N . MET A 1 183 ? 14.339 -2.219 -4.512 1.00 94.25 183 MET A N 1
ATOM 1391 C CA . MET A 1 183 ? 15.081 -1.106 -5.068 1.00 94.25 183 MET A CA 1
ATOM 1392 C C . MET A 1 183 ? 15.142 -1.269 -6.582 1.00 94.25 183 MET A C 1
ATOM 1394 O O . MET A 1 183 ? 15.329 -2.373 -7.097 1.00 94.25 183 MET A O 1
ATOM 1398 N N . VAL A 1 184 ? 14.984 -0.164 -7.307 1.00 96.06 184 VAL A N 1
ATOM 1399 C CA . VAL A 1 184 ? 15.256 -0.135 -8.744 1.00 96.06 184 VAL A CA 1
ATOM 1400 C C . VAL A 1 184 ? 16.660 0.415 -8.948 1.00 96.06 184 VAL A C 1
ATOM 1402 O O . VAL A 1 184 ? 16.914 1.584 -8.667 1.00 96.06 184 VAL A O 1
ATOM 1405 N N . LEU A 1 185 ? 17.563 -0.440 -9.424 1.00 97.00 185 LEU A N 1
ATOM 1406 C CA . LEU A 1 185 ? 18.874 -0.044 -9.922 1.00 97.00 185 LEU A CA 1
ATOM 1407 C C . LEU A 1 185 ? 18.679 0.529 -11.324 1.00 97.00 185 LEU A C 1
ATOM 1409 O O . LEU A 1 185 ? 18.278 -0.185 -12.244 1.00 97.00 185 LEU A O 1
ATOM 1413 N N . ASP A 1 186 ? 18.885 1.828 -11.459 1.00 97.12 186 ASP A N 1
ATOM 1414 C CA . ASP A 1 186 ? 18.504 2.595 -12.637 1.00 97.12 186 ASP A CA 1
ATOM 1415 C C . ASP A 1 186 ? 19.699 2.903 -13.543 1.00 97.12 186 ASP A C 1
ATOM 1417 O O . ASP A 1 186 ? 20.812 3.057 -13.053 1.00 97.12 186 ASP A O 1
ATOM 1421 N N . ASP A 1 187 ? 19.441 3.012 -14.849 1.00 96.69 187 ASP A N 1
ATOM 1422 C CA . ASP A 1 187 ? 20.433 3.335 -15.885 1.00 96.69 187 ASP A CA 1
ATOM 1423 C C . ASP A 1 187 ? 21.705 2.475 -15.834 1.00 96.69 187 ASP A C 1
ATOM 1425 O O . ASP A 1 187 ? 22.834 2.962 -15.809 1.00 96.69 187 ASP A O 1
ATOM 1429 N N . ILE A 1 188 ? 21.506 1.157 -15.798 1.00 97.62 188 ILE A N 1
ATOM 1430 C CA . ILE A 1 188 ? 22.594 0.194 -15.666 1.00 97.62 188 ILE A CA 1
ATOM 1431 C C . ILE A 1 188 ? 23.320 0.023 -16.995 1.00 97.62 188 ILE A C 1
ATOM 1433 O O . ILE A 1 188 ? 22.733 -0.402 -17.994 1.00 97.62 188 ILE A O 1
ATOM 1437 N N . LYS A 1 189 ? 24.627 0.293 -16.959 1.00 96.75 189 LYS A N 1
ATOM 1438 C CA . LYS A 1 189 ? 25.583 0.057 -18.041 1.00 96.75 189 LYS A CA 1
ATOM 1439 C C . LYS A 1 189 ? 26.494 -1.102 -17.676 1.00 96.75 189 LYS A C 1
ATOM 1441 O O . LYS A 1 189 ? 26.935 -1.213 -16.535 1.00 96.75 189 LYS A O 1
ATOM 1446 N N . GLU A 1 190 ? 26.748 -1.988 -18.629 1.00 95.94 190 GLU A N 1
ATOM 1447 C CA . GLU A 1 190 ? 27.511 -3.210 -18.370 1.00 95.94 190 GLU A CA 1
ATOM 1448 C C . GLU A 1 190 ? 28.989 -2.918 -18.090 1.00 95.94 190 GLU A C 1
ATOM 1450 O O . GLU A 1 190 ? 29.600 -3.569 -17.244 1.00 95.94 190 GLU A O 1
ATOM 1455 N N . GLU A 1 191 ? 29.544 -1.919 -18.769 1.00 96.44 191 GLU A N 1
ATOM 1456 C CA . GLU A 1 191 ? 30.926 -1.468 -18.628 1.00 96.44 191 GLU A CA 1
ATOM 1457 C C . GLU A 1 191 ? 31.249 -0.916 -17.231 1.00 96.44 191 GLU A C 1
ATOM 1459 O O . GLU A 1 191 ? 32.371 -1.088 -16.755 1.00 96.44 191 GLU A O 1
ATOM 1464 N N . ASP A 1 192 ? 30.256 -0.323 -16.566 1.00 95.81 192 ASP A N 1
ATOM 1465 C CA . ASP A 1 192 ? 30.393 0.326 -15.258 1.00 95.81 192 ASP A CA 1
ATOM 1466 C C . ASP A 1 192 ? 29.896 -0.565 -14.102 1.00 95.81 192 ASP A C 1
ATOM 1468 O O . ASP A 1 192 ? 29.981 -0.187 -12.932 1.00 95.81 192 ASP A O 1
ATOM 1472 N N . ALA A 1 193 ? 29.350 -1.745 -14.413 1.00 96.31 193 ALA A N 1
ATOM 1473 C CA . ALA A 1 193 ? 28.756 -2.641 -13.430 1.00 96.31 193 ALA A CA 1
ATOM 1474 C C . ALA A 1 193 ? 29.821 -3.321 -12.551 1.00 96.31 193 ALA A C 1
ATOM 1476 O O . ALA A 1 193 ? 30.833 -3.832 -13.039 1.00 96.31 193 ALA A O 1
ATOM 1477 N N . ASP A 1 194 ? 29.560 -3.395 -11.246 1.00 97.00 194 ASP A N 1
ATOM 1478 C CA . ASP A 1 194 ? 30.329 -4.248 -10.339 1.00 97.00 194 ASP A CA 1
ATOM 1479 C C . ASP A 1 194 ? 30.003 -5.741 -10.555 1.00 97.00 194 ASP A C 1
ATOM 1481 O O . ASP A 1 194 ? 29.131 -6.113 -11.344 1.00 97.00 194 ASP A O 1
ATOM 1485 N N . GLU A 1 195 ? 30.723 -6.628 -9.867 1.00 97.38 195 GLU A N 1
ATOM 1486 C CA . GLU A 1 195 ? 30.538 -8.077 -10.021 1.00 97.38 195 GLU A CA 1
ATOM 1487 C C . GLU A 1 195 ? 29.144 -8.559 -9.572 1.00 97.38 195 GLU A C 1
ATOM 1489 O O . GLU A 1 195 ? 28.612 -9.512 -10.146 1.00 97.38 195 GLU A O 1
ATOM 1494 N N . GLU A 1 196 ? 28.518 -7.883 -8.599 1.00 96.44 196 GLU A N 1
ATOM 1495 C CA . GLU A 1 196 ? 27.152 -8.191 -8.155 1.00 96.44 196 GLU A CA 1
ATOM 1496 C C . GLU A 1 196 ? 26.146 -7.864 -9.273 1.00 96.44 196 GLU A C 1
ATOM 1498 O O . GLU A 1 196 ? 25.334 -8.709 -9.659 1.00 96.44 196 GLU A O 1
ATOM 1503 N N . VAL A 1 197 ? 26.234 -6.669 -9.860 1.00 97.31 197 VAL A N 1
ATOM 1504 C CA . VAL A 1 197 ? 25.364 -6.224 -10.956 1.00 97.31 197 VAL A CA 1
ATOM 1505 C C . VAL A 1 197 ? 25.624 -7.025 -12.233 1.00 97.31 197 VAL A C 1
ATOM 1507 O O . VAL A 1 197 ? 24.667 -7.402 -12.909 1.00 97.31 197 VAL A O 1
ATOM 1510 N N . LYS A 1 198 ? 26.876 -7.376 -12.554 1.00 97.81 198 LYS A N 1
ATOM 1511 C CA . LYS A 1 198 ? 27.199 -8.256 -13.695 1.00 97.81 198 LYS A CA 1
ATOM 1512 C C . LYS A 1 198 ? 26.546 -9.630 -13.570 1.00 97.81 198 LYS A C 1
ATOM 1514 O O . LYS A 1 198 ? 26.017 -10.144 -14.559 1.00 97.81 198 LYS A O 1
ATOM 1519 N N . ALA A 1 199 ? 26.519 -10.208 -12.368 1.00 97.50 199 ALA A N 1
ATOM 1520 C CA . ALA A 1 199 ? 25.802 -11.458 -12.127 1.00 97.50 199 ALA A CA 1
ATOM 1521 C C . ALA A 1 199 ? 24.294 -11.304 -12.407 1.00 97.50 199 ALA A C 1
ATOM 1523 O O . ALA A 1 199 ? 23.694 -12.155 -13.069 1.00 97.50 199 ALA A O 1
ATOM 1524 N N . MET A 1 200 ? 23.688 -10.179 -12.007 1.00 97.94 200 MET A N 1
ATOM 1525 C CA . MET A 1 200 ? 22.284 -9.885 -12.326 1.00 97.94 200 MET A CA 1
ATOM 1526 C C . MET A 1 200 ? 22.053 -9.661 -13.825 1.00 97.94 200 MET A C 1
ATOM 1528 O O . MET A 1 200 ? 21.051 -10.131 -14.363 1.00 97.94 200 MET A O 1
ATOM 1532 N N . LEU A 1 201 ? 22.971 -8.997 -14.534 1.00 98.25 201 LEU A N 1
ATOM 1533 C CA . LEU A 1 201 ? 22.900 -8.846 -15.993 1.00 98.25 201 LEU A CA 1
ATOM 1534 C C . LEU A 1 201 ? 22.934 -10.212 -16.693 1.00 98.25 201 LEU A C 1
ATOM 1536 O O . LEU A 1 201 ? 22.216 -10.425 -17.672 1.00 98.25 201 LEU A O 1
ATOM 1540 N N . GLN A 1 202 ? 23.679 -11.180 -16.158 1.00 98.25 202 GLN A N 1
ATOM 1541 C CA . GLN A 1 202 ? 23.640 -12.553 -16.656 1.00 98.25 202 GLN A CA 1
ATOM 1542 C C . GLN A 1 202 ? 22.277 -13.233 -16.407 1.00 98.25 202 GLN A C 1
ATOM 1544 O O . GLN A 1 202 ? 21.772 -13.943 -17.287 1.00 98.25 202 GLN A O 1
ATOM 1549 N N . GLU A 1 203 ? 21.625 -12.978 -15.268 1.00 98.00 203 GLU A N 1
ATOM 1550 C CA . GLU A 1 203 ? 20.235 -13.408 -15.041 1.00 98.00 203 GLU A CA 1
ATOM 1551 C C . GLU A 1 203 ? 19.259 -12.737 -16.026 1.00 98.00 203 GLU A C 1
ATOM 1553 O O . GLU A 1 203 ? 18.367 -13.413 -16.542 1.00 98.00 203 GLU A O 1
ATOM 1558 N N . VAL A 1 204 ? 19.439 -11.450 -16.357 1.00 98.12 204 VAL A N 1
ATOM 1559 C CA . VAL A 1 204 ? 18.635 -10.741 -17.376 1.00 98.12 204 VAL A CA 1
ATOM 1560 C C . VAL A 1 204 ? 18.765 -11.409 -18.740 1.00 98.12 204 VAL A C 1
ATOM 1562 O O . VAL A 1 204 ? 17.754 -11.645 -19.405 1.00 98.12 204 VAL A O 1
ATOM 1565 N N . ARG A 1 205 ? 19.990 -11.748 -19.159 1.00 98.25 205 ARG A N 1
ATOM 1566 C CA . ARG A 1 205 ? 20.251 -12.446 -20.430 1.00 98.25 205 ARG A CA 1
ATOM 1567 C C . ARG A 1 205 ? 19.517 -13.771 -20.501 1.00 98.25 205 ARG A C 1
ATOM 1569 O O . ARG A 1 205 ? 18.833 -14.037 -21.489 1.00 98.25 205 ARG A O 1
ATOM 1576 N N . THR A 1 206 ? 19.634 -14.558 -19.437 1.00 97.88 206 THR A N 1
ATOM 1577 C CA . THR A 1 206 ? 18.985 -15.865 -19.301 1.00 97.88 206 THR A CA 1
ATOM 1578 C C . THR A 1 206 ? 17.465 -15.706 -19.353 1.00 97.88 206 THR A C 1
ATOM 1580 O O . THR A 1 206 ? 16.804 -16.284 -20.213 1.00 97.88 206 THR A O 1
ATOM 1583 N N . LEU A 1 207 ? 16.904 -14.824 -18.517 1.00 97.50 207 LEU A N 1
ATOM 1584 C CA . LEU A 1 207 ? 15.466 -14.549 -18.459 1.00 97.50 207 LEU A CA 1
ATOM 1585 C C . LEU A 1 207 ? 14.916 -14.072 -19.810 1.00 97.50 207 LEU A C 1
ATOM 1587 O O . LEU A 1 207 ? 13.839 -14.491 -20.230 1.00 97.50 207 LEU A O 1
ATOM 1591 N N . SER A 1 208 ? 15.645 -13.192 -20.490 1.00 97.56 208 SER A N 1
ATOM 1592 C CA . SER A 1 208 ? 15.228 -12.611 -21.762 1.00 97.56 208 SER A CA 1
ATOM 1593 C C . SER A 1 208 ? 15.248 -13.629 -22.901 1.00 97.56 208 SER A C 1
ATOM 1595 O O . SER A 1 208 ? 14.265 -13.732 -23.639 1.00 97.56 208 SER A O 1
ATOM 1597 N N . LYS A 1 209 ? 16.340 -14.392 -23.039 1.00 96.25 209 LYS A N 1
ATOM 1598 C CA . LYS A 1 209 ? 16.506 -15.370 -24.122 1.00 96.25 209 LYS A CA 1
ATOM 1599 C C . LYS A 1 209 ? 15.583 -16.563 -23.943 1.00 96.25 209 LYS A C 1
ATOM 1601 O O . LYS A 1 209 ? 14.917 -16.961 -24.890 1.00 96.25 209 LYS A O 1
ATOM 1606 N N . GLU A 1 210 ? 15.525 -17.113 -22.737 1.00 94.25 210 GLU A N 1
ATOM 1607 C CA . GLU A 1 210 ? 14.905 -18.418 -22.518 1.00 94.25 210 GLU A CA 1
ATOM 1608 C C . GLU A 1 210 ? 13.416 -18.324 -22.183 1.00 94.25 210 GLU A C 1
ATOM 1610 O O . GLU A 1 210 ? 12.654 -19.212 -22.556 1.00 94.25 210 GLU A O 1
ATOM 1615 N N . ALA A 1 211 ? 12.975 -17.265 -21.491 1.00 90.50 211 ALA A N 1
ATOM 1616 C CA . ALA A 1 211 ? 11.629 -17.240 -20.916 1.00 90.50 211 ALA A CA 1
ATOM 1617 C C . ALA A 1 211 ? 10.632 -16.301 -21.609 1.00 90.50 211 ALA A C 1
ATOM 1619 O O . ALA A 1 211 ? 9.430 -16.496 -21.426 1.00 90.50 211 ALA A O 1
ATOM 1620 N N . PHE A 1 212 ? 11.084 -15.276 -22.342 1.00 92.50 212 PHE A N 1
ATOM 1621 C CA . PHE A 1 212 ? 10.179 -14.221 -22.826 1.00 92.50 212 PHE A CA 1
ATOM 1622 C C . PHE A 1 212 ? 10.391 -13.781 -24.277 1.00 92.50 212 PHE A C 1
ATOM 1624 O O . PHE A 1 212 ? 9.417 -13.733 -25.022 1.00 92.50 212 PHE A O 1
ATOM 1631 N N . PHE A 1 213 ? 11.616 -13.425 -24.680 1.00 95.06 213 PHE A N 1
ATOM 1632 C CA . PHE A 1 213 ? 11.845 -12.669 -25.923 1.00 95.06 213 PHE A CA 1
ATOM 1633 C C . PHE A 1 213 ? 12.659 -13.423 -26.980 1.00 95.06 213 PHE A C 1
ATOM 1635 O O . PHE A 1 213 ? 12.687 -12.997 -28.130 1.00 95.06 213 PHE A O 1
ATOM 1642 N N . GLY A 1 214 ? 13.341 -14.516 -26.620 1.00 96.56 214 GLY A N 1
ATOM 1643 C CA . GLY A 1 214 ? 14.189 -15.253 -27.567 1.00 96.56 214 GLY A CA 1
ATOM 1644 C C . GLY A 1 214 ? 15.476 -14.514 -27.957 1.00 96.56 214 GLY A C 1
ATOM 1645 O O . GLY A 1 214 ? 16.171 -14.929 -28.879 1.00 96.56 214 GLY A O 1
ATOM 1646 N N . GLU A 1 215 ? 15.806 -13.413 -27.279 1.00 97.06 215 GLU A N 1
ATOM 1647 C CA . GLU A 1 215 ? 16.960 -12.565 -27.589 1.00 97.06 215 GLU A CA 1
ATOM 1648 C C . GLU A 1 215 ? 17.586 -11.952 -26.326 1.00 97.06 215 GLU A C 1
ATOM 1650 O O . GLU A 1 215 ? 16.999 -11.964 -25.243 1.00 97.06 21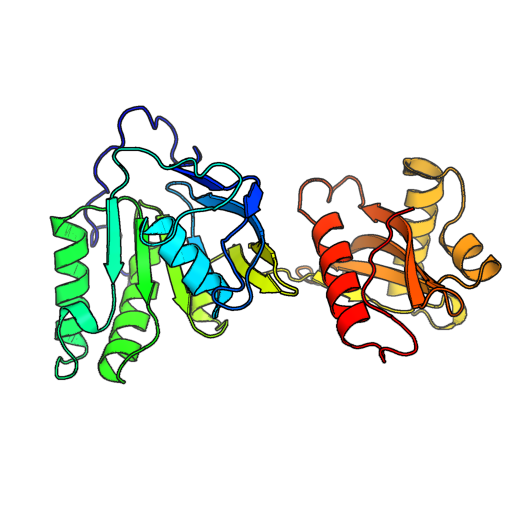5 GLU A O 1
ATOM 1655 N N . ASP A 1 216 ? 18.798 -11.414 -26.459 1.00 97.81 216 ASP A N 1
ATOM 1656 C CA . ASP A 1 216 ? 19.536 -10.754 -25.380 1.00 97.81 216 ASP A CA 1
ATOM 1657 C C . ASP A 1 216 ? 19.015 -9.327 -25.140 1.00 97.81 216 ASP A C 1
ATOM 1659 O O . ASP A 1 216 ? 19.226 -8.440 -25.966 1.00 97.81 216 ASP A O 1
ATOM 1663 N N . SER A 1 217 ? 18.313 -9.084 -24.030 1.00 97.81 217 SER A N 1
ATOM 1664 C CA . SER A 1 217 ? 17.847 -7.731 -23.682 1.00 97.81 217 SER A CA 1
ATOM 1665 C C . SER A 1 217 ? 18.955 -6.762 -23.300 1.00 97.81 217 SER A C 1
ATOM 1667 O O . SER A 1 217 ? 18.776 -5.573 -23.542 1.00 97.81 217 SER A O 1
ATOM 1669 N N . VAL A 1 218 ? 20.084 -7.238 -22.769 1.00 98.00 218 VAL A N 1
ATOM 1670 C CA . VAL A 1 218 ? 21.211 -6.364 -22.413 1.00 98.00 218 VAL A CA 1
ATOM 1671 C C . VAL A 1 218 ? 21.858 -5.845 -23.693 1.00 98.00 218 VAL A C 1
ATOM 1673 O O . VAL A 1 218 ? 21.928 -4.636 -23.902 1.00 98.00 218 VAL A O 1
ATOM 1676 N N . GLN A 1 219 ? 22.199 -6.753 -24.614 1.00 97.75 219 GLN A N 1
ATOM 1677 C CA . GLN A 1 219 ? 22.760 -6.364 -25.911 1.00 97.75 219 GLN A CA 1
ATOM 1678 C C . GLN A 1 219 ? 21.780 -5.500 -26.709 1.00 97.75 219 GLN A C 1
ATOM 1680 O O . GLN A 1 219 ? 22.166 -4.475 -27.259 1.00 97.75 219 GLN A O 1
ATOM 1685 N N . LYS A 1 220 ? 20.489 -5.867 -26.746 1.00 97.81 220 LYS A N 1
ATOM 1686 C CA . LYS A 1 220 ? 19.505 -5.082 -27.502 1.00 97.81 220 LYS A CA 1
ATOM 1687 C C . LYS A 1 220 ? 19.353 -3.666 -26.963 1.00 97.81 220 LYS A C 1
ATOM 1689 O O . LYS A 1 220 ? 19.153 -2.746 -27.754 1.00 97.81 220 LYS A O 1
ATOM 1694 N N . ALA A 1 221 ? 19.388 -3.508 -25.640 1.00 97.69 221 ALA A N 1
ATOM 1695 C CA . ALA A 1 221 ? 19.303 -2.196 -25.026 1.00 97.69 221 ALA A CA 1
ATOM 1696 C C . ALA A 1 221 ? 20.483 -1.323 -25.466 1.00 97.69 221 ALA A C 1
ATOM 1698 O O . ALA A 1 221 ? 20.249 -0.218 -25.951 1.00 97.69 221 ALA A O 1
ATOM 1699 N N . ALA A 1 222 ? 21.706 -1.860 -25.441 1.00 97.50 222 ALA A N 1
ATOM 1700 C CA . ALA A 1 222 ? 22.886 -1.173 -25.963 1.00 97.50 222 ALA A CA 1
ATOM 1701 C C . ALA A 1 222 ? 22.743 -0.824 -27.459 1.00 97.50 222 ALA A C 1
ATOM 1703 O O . ALA A 1 222 ? 22.873 0.339 -27.838 1.00 97.50 222 ALA A O 1
ATOM 1704 N N . ASP A 1 223 ? 22.374 -1.797 -28.300 1.00 97.44 223 ASP A N 1
ATOM 1705 C CA . ASP A 1 223 ? 22.257 -1.618 -29.757 1.00 97.44 223 ASP A CA 1
ATOM 1706 C C . ASP A 1 223 ? 21.218 -0.558 -30.153 1.00 97.44 223 ASP A C 1
ATOM 1708 O O . ASP A 1 223 ? 21.340 0.096 -31.190 1.00 97.44 223 ASP A O 1
ATOM 1712 N N . ARG A 1 224 ? 20.146 -0.426 -29.364 1.00 97.06 224 ARG A N 1
ATOM 1713 C CA . ARG A 1 224 ? 19.020 0.472 -29.655 1.00 97.06 224 ARG A CA 1
ATOM 1714 C C . ARG A 1 224 ? 19.026 1.758 -28.839 1.00 97.06 224 ARG A C 1
ATOM 1716 O O . ARG A 1 224 ? 18.102 2.555 -28.998 1.00 97.06 224 ARG A O 1
ATOM 1723 N N . GLY A 1 225 ? 20.028 1.959 -27.986 1.00 96.44 225 GLY A N 1
ATOM 1724 C CA . GLY A 1 225 ? 20.070 3.092 -27.064 1.00 96.44 225 GLY A CA 1
ATOM 1725 C C . GLY A 1 225 ? 18.891 3.105 -26.088 1.00 96.44 225 GLY A C 1
ATOM 1726 O O . GLY A 1 225 ? 18.355 4.168 -25.782 1.00 96.44 225 GLY A O 1
ATOM 1727 N N . TRP A 1 226 ? 18.430 1.931 -25.648 1.00 97.75 226 TRP A N 1
ATOM 1728 C CA . TRP A 1 226 ? 17.466 1.828 -24.555 1.00 97.75 226 TRP A CA 1
ATOM 1729 C C . TRP A 1 226 ? 18.193 1.859 -23.216 1.00 97.75 226 TRP A C 1
ATOM 1731 O O . TRP A 1 226 ? 19.274 1.295 -23.070 1.00 97.75 226 TRP A O 1
ATOM 1741 N N . THR A 1 227 ? 17.551 2.447 -22.218 1.00 97.62 227 THR A N 1
ATOM 1742 C CA . THR A 1 227 ? 17.990 2.361 -20.831 1.00 97.62 227 THR A CA 1
ATOM 1743 C C . THR A 1 227 ? 17.500 1.055 -20.213 1.00 97.62 227 THR A C 1
ATOM 1745 O O . THR A 1 227 ? 16.329 0.696 -20.366 1.00 97.62 227 THR A O 1
ATOM 1748 N N . LEU A 1 228 ? 18.388 0.355 -19.506 1.00 98.31 228 LEU A N 1
ATOM 1749 C CA . LEU A 1 228 ? 18.083 -0.844 -18.730 1.00 98.31 228 LEU A CA 1
ATOM 1750 C C . LEU A 1 228 ? 18.048 -0.496 -17.237 1.00 98.31 228 LEU A C 1
ATOM 1752 O O . LEU A 1 228 ? 19.010 0.054 -16.709 1.00 98.31 228 LEU A O 1
ATOM 1756 N N . SER A 1 229 ? 16.976 -0.883 -16.550 1.00 98.31 229 SER A N 1
ATOM 1757 C CA . SER A 1 229 ? 16.887 -0.800 -15.088 1.00 98.31 229 SER A CA 1
ATOM 1758 C C . SER A 1 229 ? 16.504 -2.161 -14.505 1.00 98.31 229 SER A C 1
ATOM 1760 O O . SER A 1 229 ? 15.732 -2.920 -15.104 1.00 98.31 229 SER A O 1
ATOM 1762 N N . LEU A 1 230 ? 17.048 -2.487 -13.334 1.00 98.31 230 LEU A N 1
ATOM 1763 C CA . LEU A 1 230 ? 16.854 -3.762 -12.643 1.00 98.31 230 LEU A CA 1
ATOM 1764 C C . LEU A 1 230 ? 16.023 -3.548 -11.382 1.00 98.31 230 LEU A C 1
ATOM 1766 O O . LEU A 1 230 ? 16.258 -2.605 -10.638 1.00 98.31 230 LEU A O 1
ATOM 1770 N N . LEU A 1 231 ? 15.087 -4.448 -11.108 1.00 97.31 231 LEU A N 1
ATOM 1771 C CA . LEU A 1 231 ? 14.412 -4.524 -9.817 1.00 97.31 231 LEU A CA 1
ATOM 1772 C C . LEU A 1 231 ? 15.127 -5.558 -8.959 1.00 97.31 231 LEU A C 1
ATOM 1774 O O . LEU A 1 231 ? 15.250 -6.720 -9.363 1.00 97.31 231 LEU A O 1
ATOM 1778 N N . VAL A 1 232 ? 15.552 -5.140 -7.774 1.00 96.75 232 VAL A N 1
ATOM 1779 C CA . VAL A 1 232 ? 16.232 -5.986 -6.796 1.00 96.75 232 VAL A CA 1
ATOM 1780 C C . VAL A 1 232 ? 15.478 -5.984 -5.478 1.00 96.75 232 VAL A C 1
ATOM 1782 O O . VAL A 1 232 ? 14.903 -4.974 -5.087 1.00 96.75 232 VAL A O 1
ATOM 1785 N N . ASP A 1 233 ? 15.477 -7.133 -4.820 1.00 94.00 233 ASP A N 1
ATOM 1786 C CA . ASP A 1 233 ? 14.981 -7.322 -3.463 1.00 94.00 233 ASP A CA 1
ATOM 1787 C C . ASP A 1 233 ? 16.169 -7.236 -2.498 1.00 94.00 233 ASP A C 1
ATOM 1789 O O . ASP A 1 233 ? 17.175 -7.925 -2.682 1.00 94.00 233 ASP A O 1
ATOM 1793 N N . THR A 1 234 ? 16.079 -6.321 -1.541 1.00 93.56 234 THR A N 1
ATOM 1794 C CA . THR A 1 234 ? 17.106 -5.957 -0.564 1.00 93.56 234 THR A CA 1
ATOM 1795 C C . THR A 1 234 ? 16.802 -6.508 0.828 1.00 93.56 234 THR A C 1
ATOM 1797 O O . THR A 1 234 ? 17.477 -6.125 1.776 1.00 93.56 234 THR A O 1
ATOM 1800 N N . GLU A 1 235 ? 15.789 -7.371 0.982 1.00 87.88 235 GLU A N 1
ATOM 1801 C CA . GLU A 1 235 ? 15.466 -7.989 2.276 1.00 87.88 235 GLU A CA 1
ATOM 1802 C C . GLU A 1 235 ? 16.560 -8.977 2.724 1.00 87.88 235 GLU A C 1
ATOM 1804 O O . GLU A 1 235 ? 16.789 -9.171 3.918 1.00 87.88 235 GLU A O 1
ATOM 1809 N N . SER A 1 236 ? 17.252 -9.610 1.772 1.00 82.75 236 SER A N 1
ATOM 1810 C CA . SER A 1 236 ? 18.352 -10.541 2.042 1.00 82.75 236 SER A CA 1
ATOM 1811 C C . SER A 1 236 ? 19.711 -9.847 2.160 1.00 82.75 236 SER A C 1
ATOM 1813 O O . SER A 1 236 ? 19.932 -8.788 1.581 1.00 82.75 236 SER A O 1
ATOM 1815 N N . GLU A 1 237 ? 20.659 -10.497 2.853 1.00 85.81 237 GLU A N 1
ATOM 1816 C CA . GLU A 1 237 ? 22.056 -10.031 2.964 1.00 85.81 237 GLU A CA 1
ATOM 1817 C C . GLU A 1 237 ? 22.702 -9.744 1.597 1.00 85.81 237 GLU A C 1
ATOM 1819 O O . GLU A 1 237 ? 23.549 -8.861 1.485 1.00 85.81 237 GLU A O 1
ATOM 1824 N N . SER A 1 238 ? 22.285 -10.468 0.553 1.00 90.25 238 SER A N 1
ATOM 1825 C CA . SER A 1 238 ? 22.626 -10.190 -0.843 1.00 90.25 238 SER A CA 1
ATOM 1826 C C . SER A 1 238 ? 21.417 -9.666 -1.613 1.00 90.25 238 SER A C 1
ATOM 1828 O O . SER A 1 238 ? 20.295 -10.144 -1.422 1.00 90.25 238 SER A O 1
ATOM 1830 N N . LYS A 1 239 ? 21.626 -8.706 -2.524 1.00 94.44 239 LYS A N 1
ATOM 1831 C CA . LYS A 1 239 ? 20.538 -8.197 -3.365 1.00 94.44 239 LYS A CA 1
ATOM 1832 C C . LYS A 1 239 ? 20.081 -9.302 -4.306 1.00 94.44 239 LYS A C 1
ATOM 1834 O O . LYS A 1 239 ? 20.877 -9.907 -5.024 1.00 94.44 239 LYS A O 1
ATOM 1839 N N . LYS A 1 240 ? 18.778 -9.551 -4.353 1.00 95.31 240 LYS A N 1
ATOM 1840 C CA . LYS A 1 240 ? 18.207 -10.605 -5.188 1.00 95.31 240 LYS A CA 1
ATOM 1841 C C . LYS A 1 240 ? 17.520 -10.025 -6.412 1.00 95.31 240 LYS A C 1
ATOM 1843 O O . LYS A 1 240 ? 16.536 -9.295 -6.303 1.00 95.31 240 LYS A O 1
ATOM 1848 N N . PHE A 1 241 ? 17.974 -10.421 -7.598 1.00 97.25 241 PHE A N 1
ATOM 1849 C CA . PHE A 1 241 ? 17.347 -10.014 -8.852 1.00 97.25 241 PHE A CA 1
ATOM 1850 C C . PHE A 1 241 ? 15.883 -10.482 -8.944 1.00 97.25 241 PHE A C 1
ATOM 1852 O O . PHE A 1 241 ? 15.561 -11.664 -8.745 1.00 97.25 241 PHE A O 1
ATOM 1859 N N . CYS A 1 242 ? 14.990 -9.544 -9.267 1.00 96.88 242 CYS A N 1
ATOM 1860 C CA . CYS A 1 242 ? 13.543 -9.750 -9.337 1.00 96.88 242 CYS A CA 1
ATOM 1861 C C . CYS A 1 242 ? 12.956 -9.524 -10.735 1.00 96.88 242 CYS A C 1
ATOM 1863 O O . CYS A 1 242 ? 11.923 -10.108 -11.077 1.00 96.88 242 CYS A O 1
ATOM 1865 N N . GLY A 1 243 ? 13.592 -8.710 -11.567 1.00 97.75 243 GLY A N 1
ATOM 1866 C CA . GLY A 1 243 ? 13.129 -8.434 -12.920 1.00 97.75 243 GLY A CA 1
ATOM 1867 C C . GLY A 1 243 ? 13.862 -7.258 -13.540 1.00 97.75 243 GLY A C 1
ATOM 1868 O O . GLY A 1 243 ? 14.679 -6.620 -12.883 1.00 97.75 243 GLY A O 1
ATOM 1869 N N . PHE A 1 244 ? 13.549 -6.951 -14.794 1.00 98.50 244 PHE A N 1
ATOM 1870 C CA . PHE A 1 244 ? 14.131 -5.813 -15.499 1.00 98.50 244 PHE A CA 1
ATOM 1871 C C . PHE A 1 244 ? 13.094 -5.068 -16.335 1.00 98.50 244 PHE A C 1
ATOM 1873 O O . PHE A 1 244 ? 12.057 -5.627 -16.715 1.00 98.50 244 PHE A O 1
ATOM 1880 N N . ILE A 1 245 ? 13.422 -3.819 -16.650 1.00 98.19 245 ILE A N 1
ATOM 1881 C CA . ILE A 1 245 ? 12.708 -2.980 -17.604 1.00 98.19 245 ILE A CA 1
ATOM 1882 C C . ILE A 1 245 ? 13.712 -2.345 -18.571 1.00 98.19 245 ILE A C 1
ATOM 1884 O O . ILE A 1 245 ? 14.735 -1.810 -18.152 1.00 98.19 245 ILE A O 1
ATOM 1888 N N . CYS A 1 246 ? 13.422 -2.415 -19.869 1.00 98.06 246 CYS A N 1
ATOM 1889 C CA . CYS A 1 246 ? 14.105 -1.644 -20.901 1.00 98.06 246 CYS A CA 1
ATOM 1890 C C . CYS A 1 246 ? 13.151 -0.567 -21.404 1.00 98.06 246 CYS A C 1
ATOM 1892 O O . CYS A 1 246 ? 12.020 -0.881 -21.788 1.00 98.06 246 CYS A O 1
ATOM 1894 N N . TYR A 1 247 ? 13.595 0.681 -21.452 1.00 97.06 247 TYR A N 1
ATOM 1895 C CA . TYR A 1 247 ? 12.769 1.791 -21.917 1.00 97.06 247 TYR A CA 1
ATOM 1896 C C . TYR A 1 247 ? 13.597 2.843 -22.654 1.00 97.06 247 TYR A C 1
ATOM 1898 O O . TYR A 1 247 ? 14.822 2.836 -22.612 1.00 97.06 247 TYR A O 1
ATOM 1906 N N . HIS A 1 248 ? 12.924 3.758 -23.342 1.00 95.62 248 HIS A N 1
ATOM 1907 C CA . HIS A 1 248 ? 13.551 4.953 -23.901 1.00 95.62 248 HIS A CA 1
ATOM 1908 C C . HIS A 1 248 ? 12.577 6.131 -23.876 1.00 95.62 248 HIS A C 1
ATOM 1910 O O . HIS A 1 248 ? 11.357 5.950 -23.856 1.00 95.62 248 HIS A O 1
ATOM 1916 N N . LEU A 1 249 ? 13.127 7.343 -23.874 1.00 93.50 249 LEU A N 1
ATOM 1917 C CA . LEU A 1 249 ? 12.360 8.579 -23.987 1.00 93.50 249 LEU A CA 1
ATOM 1918 C C . LEU A 1 249 ? 12.342 9.017 -25.451 1.00 93.50 249 LEU A C 1
ATOM 1920 O O . LEU A 1 249 ? 13.392 9.264 -26.047 1.00 93.50 249 LEU A O 1
ATOM 1924 N N . SER A 1 250 ? 11.153 9.124 -26.037 1.00 91.50 250 SER A N 1
ATOM 1925 C CA . SER A 1 250 ? 10.998 9.658 -27.388 1.00 91.50 250 SER A CA 1
ATOM 1926 C C . SER A 1 250 ? 11.041 11.181 -27.331 1.00 91.50 250 SER A C 1
ATOM 1928 O O . SER A 1 250 ? 10.105 11.823 -26.865 1.00 91.50 250 SER A O 1
ATOM 1930 N N . THR A 1 251 ? 12.104 11.788 -27.858 1.00 87.00 251 THR A N 1
ATOM 1931 C CA . THR A 1 251 ? 12.208 13.256 -27.956 1.00 87.00 251 THR A CA 1
ATOM 1932 C C . THR A 1 251 ? 11.217 13.860 -28.951 1.00 87.00 251 THR A C 1
ATOM 1934 O O . THR A 1 251 ? 10.931 15.050 -28.881 1.00 87.00 251 THR A O 1
ATOM 1937 N N . LYS A 1 252 ? 10.686 13.053 -29.881 1.00 89.06 252 LYS A N 1
ATOM 1938 C CA . LYS A 1 252 ? 9.735 13.506 -30.907 1.00 89.06 252 LYS A CA 1
ATOM 1939 C C . LYS A 1 252 ? 8.307 13.606 -30.381 1.00 89.06 252 LYS A C 1
ATOM 1941 O O . LYS A 1 252 ? 7.597 14.526 -30.768 1.00 89.06 252 LYS A O 1
ATOM 1946 N N . SER A 1 253 ? 7.892 12.653 -29.547 1.00 87.44 253 SER A N 1
ATOM 1947 C CA . SER A 1 253 ? 6.539 12.602 -28.975 1.00 87.44 253 SER A CA 1
ATOM 1948 C C . SER A 1 253 ? 6.485 13.015 -27.502 1.00 87.44 253 SER A C 1
ATOM 1950 O O . SER A 1 253 ? 5.396 13.184 -26.963 1.00 87.44 253 SER A O 1
ATOM 1952 N N . SER A 1 254 ? 7.641 13.220 -26.862 1.00 87.81 254 SER A N 1
ATOM 1953 C CA . SER A 1 254 ? 7.762 13.450 -25.418 1.00 87.81 254 SER A CA 1
ATOM 1954 C C . SER A 1 254 ? 7.089 12.334 -24.608 1.00 87.81 254 SER A C 1
ATOM 1956 O O . SER A 1 254 ? 6.436 12.598 -23.601 1.00 87.81 254 SER A O 1
ATOM 1958 N N . GLU A 1 255 ? 7.235 11.088 -25.063 1.00 88.56 255 GLU A N 1
ATOM 1959 C CA . GLU A 1 255 ? 6.623 9.893 -24.471 1.00 88.56 255 GLU A CA 1
ATOM 1960 C C . GLU A 1 255 ? 7.678 8.975 -23.840 1.00 88.56 255 GLU A C 1
ATOM 1962 O O . GLU A 1 255 ? 8.811 8.859 -24.323 1.00 88.56 255 GLU A O 1
ATOM 1967 N N . PHE A 1 256 ? 7.282 8.280 -22.772 1.00 91.00 256 PHE A N 1
ATOM 1968 C CA . PHE A 1 256 ? 8.072 7.224 -22.142 1.00 91.00 256 PHE A CA 1
ATOM 1969 C C . PHE A 1 256 ? 7.665 5.868 -22.724 1.00 91.00 256 PHE A C 1
ATOM 1971 O O . PHE A 1 256 ? 6.581 5.364 -22.429 1.00 91.00 256 PHE A O 1
ATOM 1978 N N . HIS A 1 257 ? 8.539 5.255 -23.522 1.00 93.06 257 HIS A N 1
ATOM 1979 C CA . HIS A 1 257 ? 8.267 3.970 -24.162 1.00 93.06 257 HIS A CA 1
ATOM 1980 C C . HIS A 1 257 ? 8.925 2.830 -23.395 1.00 93.06 257 HIS A C 1
ATOM 1982 O O . HIS A 1 257 ? 10.152 2.713 -23.365 1.00 93.06 257 HIS A O 1
ATOM 1988 N N . VAL A 1 258 ? 8.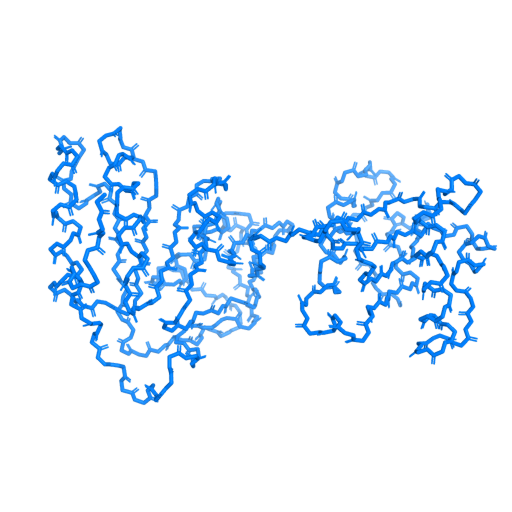106 1.944 -22.832 1.00 95.94 258 VAL A N 1
ATOM 1989 C CA . VAL A 1 258 ? 8.572 0.674 -22.268 1.00 95.94 258 VAL A CA 1
ATOM 1990 C C . VAL A 1 258 ? 8.767 -0.317 -23.412 1.00 95.94 258 VAL A C 1
ATOM 1992 O O . VAL A 1 258 ? 7.799 -0.805 -23.981 1.00 95.94 258 VAL A O 1
ATOM 1995 N N . ALA A 1 259 ? 10.020 -0.613 -23.758 1.00 96.56 259 ALA A N 1
ATOM 1996 C CA . ALA A 1 259 ? 10.345 -1.556 -24.825 1.00 96.56 259 ALA A CA 1
ATOM 1997 C C . ALA A 1 259 ? 10.227 -3.010 -24.354 1.00 96.56 259 ALA A C 1
ATOM 1999 O O . ALA A 1 259 ? 9.774 -3.874 -25.103 1.00 96.56 259 ALA A O 1
ATOM 2000 N N . ARG A 1 260 ? 10.666 -3.296 -23.120 1.00 97.19 260 ARG A N 1
ATOM 2001 C CA . ARG A 1 260 ? 10.599 -4.633 -22.516 1.00 97.19 260 ARG A CA 1
ATOM 2002 C C . ARG A 1 260 ? 10.401 -4.541 -21.020 1.00 97.19 260 ARG A C 1
ATOM 2004 O O . ARG A 1 260 ? 10.955 -3.664 -20.369 1.00 97.19 260 ARG A O 1
ATOM 2011 N N . ILE A 1 261 ? 9.670 -5.500 -20.477 1.00 97.38 261 ILE A N 1
ATOM 2012 C CA . ILE A 1 261 ? 9.527 -5.690 -19.039 1.00 97.38 261 ILE A CA 1
ATOM 2013 C C . ILE A 1 261 ? 9.390 -7.181 -18.754 1.00 97.38 261 ILE A C 1
ATOM 2015 O O . ILE A 1 261 ? 8.628 -7.880 -19.423 1.00 97.38 261 ILE A O 1
ATOM 2019 N N . ALA A 1 262 ? 10.132 -7.681 -17.772 1.00 97.38 262 ALA A N 1
ATOM 2020 C CA . ALA A 1 262 ? 10.039 -9.073 -17.357 1.00 97.38 262 ALA A CA 1
ATOM 2021 C C . ALA A 1 262 ? 10.322 -9.235 -15.864 1.00 97.38 262 ALA A C 1
ATOM 2023 O O . ALA A 1 262 ? 11.149 -8.540 -15.281 1.00 97.38 262 ALA A O 1
ATOM 2024 N N . VAL A 1 263 ? 9.639 -10.204 -15.255 1.00 97.12 263 VAL A N 1
ATOM 2025 C CA . VAL A 1 263 ? 9.787 -10.577 -13.842 1.00 97.12 263 VAL A CA 1
ATOM 2026 C C . VAL A 1 263 ? 10.162 -12.055 -13.767 1.00 97.12 263 VAL A C 1
ATOM 2028 O O . VAL A 1 263 ? 9.542 -12.895 -14.440 1.00 97.12 263 VAL A O 1
ATOM 2031 N N . VAL A 1 264 ? 11.166 -12.378 -12.944 1.00 96.75 264 VAL A N 1
ATOM 2032 C CA . VAL A 1 264 ? 11.627 -13.762 -12.748 1.00 96.75 264 VAL A CA 1
ATOM 2033 C C . VAL A 1 264 ? 10.480 -14.643 -12.251 1.00 96.75 264 VAL A C 1
ATOM 2035 O O . VAL A 1 264 ? 9.637 -14.201 -11.472 1.00 96.75 264 VAL A O 1
ATOM 2038 N N . ALA A 1 265 ? 10.436 -15.907 -12.683 1.00 95.06 265 ALA A N 1
ATOM 2039 C CA . ALA A 1 265 ? 9.299 -16.797 -12.420 1.00 95.06 265 ALA A CA 1
ATOM 2040 C C . ALA A 1 265 ? 8.946 -16.911 -10.924 1.00 95.06 265 ALA A C 1
ATOM 2042 O O . ALA A 1 265 ? 7.778 -16.776 -10.562 1.00 95.06 265 ALA A O 1
ATOM 2043 N N . ARG A 1 266 ? 9.963 -17.043 -10.058 1.00 92.94 266 ARG A N 1
ATOM 2044 C CA . ARG A 1 266 ? 9.848 -17.100 -8.582 1.00 92.94 266 ARG A CA 1
ATOM 2045 C C . ARG A 1 266 ? 9.178 -15.874 -7.941 1.00 92.94 266 ARG A C 1
ATOM 2047 O O . ARG A 1 266 ? 8.746 -15.938 -6.793 1.00 92.94 266 ARG A O 1
ATOM 2054 N N . SER A 1 267 ? 9.096 -14.776 -8.683 1.00 91.12 267 SER A N 1
ATOM 2055 C CA . SER A 1 267 ? 8.633 -13.472 -8.217 1.00 91.12 267 SER A CA 1
ATOM 2056 C C . SER A 1 267 ? 7.330 -13.012 -8.882 1.00 91.12 267 SER A C 1
ATOM 2058 O O . SER A 1 267 ? 6.800 -11.944 -8.567 1.00 91.12 267 SER A O 1
ATOM 2060 N N . ARG A 1 268 ? 6.776 -13.802 -9.810 1.00 90.06 268 ARG A N 1
ATOM 2061 C CA . ARG A 1 268 ? 5.504 -13.481 -10.472 1.00 90.06 268 ARG A CA 1
ATOM 2062 C C . ARG A 1 268 ? 4.345 -13.537 -9.470 1.00 90.06 268 ARG A C 1
ATOM 2064 O O . ARG A 1 268 ? 4.395 -14.248 -8.473 1.00 90.06 268 ARG A O 1
ATOM 2071 N N . GLY A 1 269 ? 3.303 -12.742 -9.717 1.00 81.69 269 GLY A N 1
ATOM 2072 C CA . GLY A 1 269 ? 2.150 -12.620 -8.813 1.00 81.69 269 GLY A CA 1
ATOM 2073 C C . GLY A 1 269 ? 2.394 -11.773 -7.556 1.00 81.69 269 GLY A C 1
ATOM 2074 O O . GLY A 1 269 ? 1.441 -11.472 -6.848 1.00 81.69 269 GLY A O 1
ATOM 2075 N N . ARG A 1 270 ? 3.631 -11.317 -7.308 1.00 83.38 270 ARG A N 1
ATOM 2076 C CA . ARG A 1 270 ? 3.982 -10.447 -6.167 1.00 83.38 270 ARG A CA 1
ATOM 2077 C C . ARG A 1 270 ? 3.800 -8.946 -6.432 1.00 83.38 270 ARG A C 1
ATOM 2079 O O . ARG A 1 270 ? 4.141 -8.124 -5.593 1.00 83.38 270 ARG A O 1
ATOM 2086 N N . GLY A 1 271 ? 3.298 -8.574 -7.611 1.00 86.00 271 GLY A N 1
ATOM 2087 C CA . GLY A 1 271 ? 3.090 -7.171 -7.986 1.00 86.00 271 GLY A CA 1
ATOM 2088 C C . GLY A 1 271 ? 4.330 -6.440 -8.517 1.00 86.00 271 GLY A C 1
ATOM 2089 O O . GLY A 1 271 ? 4.268 -5.238 -8.725 1.00 86.00 271 GLY A O 1
ATOM 2090 N N . TYR A 1 272 ? 5.438 -7.123 -8.811 1.00 91.69 272 TYR A N 1
ATOM 2091 C CA . TYR A 1 272 ? 6.671 -6.463 -9.277 1.00 91.69 272 TYR A CA 1
ATOM 2092 C C . TYR A 1 272 ? 6.538 -5.764 -10.639 1.00 91.69 272 TYR A C 1
ATOM 2094 O O . TYR A 1 272 ? 7.133 -4.715 -10.855 1.00 91.69 272 TYR A O 1
ATOM 2102 N N . GLY A 1 273 ? 5.692 -6.276 -11.541 1.00 92.00 273 GLY A N 1
ATOM 2103 C CA . GLY A 1 273 ? 5.353 -5.552 -12.773 1.00 92.00 273 GLY A CA 1
ATOM 2104 C C . GLY A 1 273 ? 4.631 -4.230 -12.487 1.00 92.00 273 GLY A C 1
ATOM 2105 O O . GLY A 1 273 ? 4.931 -3.213 -13.100 1.00 92.00 273 GLY A O 1
ATOM 2106 N N . LYS A 1 274 ? 3.731 -4.218 -11.492 1.00 87.06 274 LYS A N 1
ATOM 2107 C CA . LYS A 1 274 ? 3.079 -2.992 -11.014 1.00 87.06 274 LYS A CA 1
ATOM 2108 C C . LYS A 1 274 ? 4.107 -2.032 -10.405 1.00 87.06 274 LYS A C 1
ATOM 2110 O O . LYS A 1 274 ? 4.050 -0.850 -10.723 1.00 87.06 274 LYS A O 1
ATOM 2115 N N . HIS A 1 275 ? 5.065 -2.544 -9.628 1.00 89.81 275 HIS A N 1
ATOM 2116 C CA . HIS A 1 275 ? 6.154 -1.745 -9.059 1.00 89.81 275 HIS A CA 1
ATOM 2117 C C . HIS A 1 275 ? 6.977 -1.041 -10.147 1.00 89.81 275 HIS A C 1
ATOM 2119 O O . HIS A 1 275 ? 7.189 0.165 -10.062 1.00 89.81 275 HIS A O 1
ATOM 2125 N N . PHE A 1 276 ? 7.356 -1.744 -11.220 1.00 93.69 276 PHE A N 1
ATOM 2126 C CA . PHE A 1 276 ? 8.013 -1.114 -12.369 1.00 93.69 276 PHE A CA 1
ATOM 2127 C C . PHE A 1 276 ? 7.174 0.004 -12.985 1.00 93.69 276 PHE A C 1
ATOM 2129 O O . PHE A 1 276 ? 7.692 1.090 -13.210 1.00 93.69 276 PHE A O 1
ATOM 2136 N N . MET A 1 277 ? 5.877 -0.221 -13.212 1.00 90.56 277 MET A N 1
ATOM 2137 C CA . MET A 1 277 ? 5.012 0.815 -13.787 1.00 90.56 277 MET A CA 1
ATOM 2138 C C . MET A 1 277 ? 4.884 2.035 -12.870 1.00 90.56 277 MET A C 1
ATOM 2140 O O . MET A 1 277 ? 4.902 3.168 -13.343 1.00 90.56 277 MET A O 1
ATOM 2144 N N . GLN A 1 278 ? 4.787 1.827 -11.558 1.00 85.62 278 GLN A N 1
ATOM 2145 C CA . GLN A 1 278 ? 4.762 2.915 -10.578 1.00 85.62 278 GLN A CA 1
ATOM 2146 C C . GLN A 1 278 ? 6.080 3.680 -10.551 1.00 85.62 278 GLN A C 1
ATOM 2148 O O . GLN A 1 278 ? 6.074 4.909 -10.527 1.00 85.62 278 GLN A O 1
ATOM 2153 N N . TRP A 1 279 ? 7.203 2.966 -10.578 1.00 91.56 279 TRP A N 1
ATOM 2154 C CA . TRP A 1 279 ? 8.527 3.559 -10.689 1.00 91.56 279 TRP A CA 1
ATOM 2155 C C . TRP A 1 279 ? 8.657 4.383 -11.977 1.00 91.56 279 TRP A C 1
ATOM 2157 O O . TRP A 1 279 ? 9.055 5.543 -11.915 1.00 91.56 279 TRP A O 1
ATOM 2167 N N . THR A 1 280 ? 8.218 3.849 -13.120 1.00 92.12 280 THR A N 1
ATOM 2168 C CA . THR A 1 280 ? 8.180 4.563 -14.402 1.00 92.12 280 THR A CA 1
ATOM 2169 C C . THR A 1 280 ? 7.344 5.836 -14.310 1.00 92.12 280 THR A C 1
ATOM 2171 O O . THR A 1 280 ? 7.804 6.893 -14.735 1.00 92.12 280 THR A O 1
ATOM 2174 N N . LEU A 1 281 ? 6.149 5.774 -13.715 1.00 85.44 281 LEU A N 1
ATOM 2175 C CA . LEU A 1 281 ? 5.287 6.945 -13.519 1.00 85.44 281 LEU A CA 1
ATOM 2176 C C . LEU A 1 281 ? 5.961 8.014 -12.651 1.00 85.44 281 LEU A C 1
ATOM 2178 O O . LEU A 1 281 ? 5.952 9.191 -13.011 1.00 85.44 281 LEU A O 1
ATOM 2182 N N . LYS A 1 282 ? 6.586 7.609 -11.538 1.00 83.88 282 LYS A N 1
ATOM 2183 C CA . LYS A 1 282 ? 7.355 8.513 -10.669 1.00 83.88 282 LYS A CA 1
ATOM 2184 C C . LYS A 1 282 ? 8.522 9.141 -11.429 1.00 83.88 282 LYS A C 1
ATOM 2186 O O . LYS A 1 282 ? 8.701 10.352 -11.368 1.00 83.88 282 LYS A O 1
ATOM 2191 N N . LYS A 1 283 ? 9.264 8.348 -12.204 1.00 89.56 283 LYS A N 1
ATOM 2192 C CA . LYS A 1 283 ? 10.368 8.831 -13.039 1.00 89.56 283 LYS A CA 1
ATOM 2193 C C . LYS A 1 283 ? 9.888 9.854 -14.069 1.00 89.56 283 LYS A C 1
ATOM 2195 O O . LYS A 1 283 ? 10.471 10.926 -14.167 1.00 89.56 283 LYS A O 1
ATOM 2200 N N . CYS A 1 284 ? 8.783 9.581 -14.764 1.00 86.44 284 CYS A N 1
ATOM 2201 C CA . CYS A 1 284 ? 8.171 10.521 -15.708 1.00 86.44 284 CYS A CA 1
ATOM 2202 C C . CYS A 1 284 ? 7.747 11.836 -15.041 1.00 86.44 284 CYS A C 1
ATOM 2204 O O . CYS A 1 284 ? 7.880 12.897 -15.642 1.00 86.44 284 CYS A O 1
ATOM 2206 N N . ALA A 1 285 ? 7.248 11.781 -13.802 1.00 78.38 285 ALA A N 1
ATOM 2207 C CA . ALA A 1 285 ? 6.846 12.965 -13.043 1.00 78.38 285 ALA A CA 1
ATOM 2208 C C . ALA A 1 285 ? 8.017 13.910 -12.723 1.00 78.38 285 ALA A C 1
ATOM 2210 O O . ALA A 1 285 ? 7.801 15.111 -12.578 1.00 78.38 285 ALA A O 1
ATOM 2211 N N . LEU A 1 286 ? 9.235 13.371 -12.617 1.00 84.94 286 LEU A N 1
ATOM 2212 C CA . LEU A 1 286 ? 10.452 14.129 -12.314 1.00 84.94 286 LEU A CA 1
ATOM 2213 C C . LEU A 1 286 ? 11.137 14.699 -13.564 1.00 84.94 286 LEU A C 1
ATOM 2215 O O . LEU A 1 286 ? 12.003 15.565 -13.445 1.00 84.94 286 LEU A O 1
ATOM 2219 N N . LEU A 1 287 ? 10.776 14.229 -14.761 1.00 85.81 287 LEU A N 1
ATOM 2220 C CA . LEU A 1 287 ? 11.359 14.722 -16.005 1.00 85.81 287 LEU A CA 1
ATOM 2221 C C . LEU A 1 287 ? 10.771 16.093 -16.383 1.00 85.81 287 LEU A C 1
ATOM 2223 O O . LEU A 1 287 ? 9.571 16.325 -16.207 1.00 85.81 287 LEU A O 1
ATOM 2227 N N . PRO A 1 288 ? 11.575 17.006 -16.964 1.00 87.06 288 PRO A N 1
ATOM 2228 C CA . PRO A 1 288 ? 11.053 18.242 -17.531 1.00 87.06 288 PRO A CA 1
ATOM 2229 C C . PRO A 1 288 ? 9.938 17.957 -18.543 1.00 87.06 288 PRO A C 1
ATOM 2231 O O . PRO A 1 288 ? 10.048 17.037 -19.354 1.00 87.06 288 PRO A O 1
ATOM 2234 N N . ARG A 1 289 ? 8.894 18.795 -18.572 1.00 82.38 289 ARG A N 1
ATOM 2235 C CA . ARG A 1 289 ? 7.768 18.636 -19.518 1.00 82.38 289 ARG A CA 1
ATOM 2236 C C . ARG A 1 289 ? 8.191 18.632 -20.989 1.00 82.38 289 ARG A C 1
ATOM 2238 O O . ARG A 1 289 ? 7.495 18.063 -21.818 1.00 82.38 289 ARG A O 1
ATOM 2245 N N . THR A 1 290 ? 9.324 19.255 -21.311 1.00 83.81 290 THR A N 1
ATOM 2246 C CA . THR A 1 290 ? 9.924 19.233 -22.654 1.00 83.81 290 THR A CA 1
ATOM 2247 C C . THR A 1 290 ? 10.442 17.849 -23.053 1.00 83.81 290 THR A C 1
ATOM 2249 O O . THR A 1 290 ? 10.556 17.558 -24.238 1.00 83.81 290 THR A O 1
ATOM 2252 N N . GLN A 1 291 ? 10.746 16.995 -22.075 1.00 82.31 291 GLN A N 1
ATOM 2253 C CA . GLN A 1 291 ? 11.237 15.633 -22.275 1.00 82.31 291 GLN A CA 1
ATOM 2254 C C . GLN A 1 291 ? 10.121 14.596 -22.129 1.00 82.31 291 GLN A C 1
ATOM 2256 O O . GLN A 1 291 ? 10.129 13.597 -22.841 1.00 82.31 291 GLN A O 1
ATOM 2261 N N . CYS A 1 292 ? 9.153 14.842 -21.240 1.00 82.00 292 CYS A N 1
ATOM 2262 C CA . CYS A 1 292 ? 8.015 13.958 -21.016 1.00 82.00 292 CYS A CA 1
ATOM 2263 C C . CYS A 1 292 ? 6.721 14.773 -20.852 1.00 82.00 292 CYS A C 1
ATOM 2265 O O . CYS A 1 292 ? 6.439 15.321 -19.783 1.00 82.00 292 CYS A O 1
ATOM 2267 N N . ALA A 1 293 ? 5.912 14.837 -21.909 1.00 73.69 293 ALA A N 1
ATOM 2268 C CA . ALA A 1 293 ? 4.533 15.290 -21.827 1.00 73.69 293 ALA A CA 1
ATOM 2269 C C . ALA A 1 293 ? 3.720 14.078 -21.371 1.00 73.69 293 ALA A C 1
ATOM 2271 O O . ALA A 1 293 ? 3.830 13.010 -21.957 1.00 73.69 293 ALA A O 1
ATOM 2272 N N . TRP A 1 294 ? 2.977 14.200 -20.277 1.00 60.50 294 TRP A N 1
ATOM 2273 C CA . TRP A 1 294 ? 2.299 13.082 -19.616 1.00 60.50 294 TRP A CA 1
ATOM 2274 C C . TRP A 1 294 ? 1.293 12.343 -20.523 1.00 60.50 294 TRP A C 1
ATOM 2276 O O . TRP A 1 294 ? 0.096 12.593 -20.467 1.00 60.50 294 TRP A O 1
ATOM 2286 N N . ASN A 1 295 ? 1.793 11.398 -21.317 1.00 57.41 295 ASN A N 1
ATOM 2287 C CA . ASN A 1 295 ? 1.060 10.444 -22.137 1.00 57.41 295 ASN A CA 1
ATOM 2288 C C . ASN A 1 295 ? 1.785 9.099 -21.991 1.00 57.41 295 ASN A C 1
ATOM 2290 O O . ASN A 1 295 ? 2.790 8.849 -22.655 1.00 57.41 295 ASN A O 1
ATOM 2294 N N . LEU A 1 296 ? 1.330 8.234 -21.078 1.00 53.28 296 LEU A N 1
ATOM 2295 C CA . LEU A 1 296 ? 1.849 6.865 -21.029 1.00 53.28 296 LEU A CA 1
ATOM 2296 C C . LEU A 1 296 ? 1.226 6.077 -22.188 1.00 53.28 296 LEU A C 1
ATOM 2298 O O . LEU A 1 296 ? 0.066 5.672 -22.110 1.00 53.28 296 LEU A O 1
ATOM 2302 N N . ALA A 1 297 ? 1.991 5.869 -23.256 1.00 51.00 297 ALA A N 1
ATOM 2303 C CA . ALA A 1 297 ? 1.647 4.944 -24.325 1.00 51.00 297 ALA A CA 1
ATOM 2304 C C . ALA A 1 297 ? 2.384 3.617 -24.084 1.00 51.00 297 ALA A C 1
ATOM 2306 O O . ALA A 1 297 ? 3.600 3.532 -24.240 1.00 51.00 297 ALA A O 1
ATOM 2307 N N . CYS A 1 298 ? 1.657 2.571 -23.684 1.00 40.25 298 CYS A N 1
ATOM 2308 C CA . CYS A 1 298 ? 2.181 1.207 -23.752 1.00 40.25 298 CYS A CA 1
ATOM 2309 C C . CYS A 1 298 ? 1.976 0.705 -25.188 1.00 40.25 298 CYS A C 1
ATOM 2311 O O . CYS A 1 298 ? 0.828 0.540 -25.602 1.00 40.25 298 CYS A O 1
ATOM 2313 N N . THR A 1 299 ? 3.062 0.511 -25.938 1.00 42.50 299 THR A N 1
ATOM 2314 C CA . THR A 1 299 ? 3.056 -0.041 -27.308 1.00 42.50 299 THR A CA 1
ATOM 2315 C C . THR A 1 299 ? 3.396 -1.517 -27.319 1.00 42.50 299 THR A C 1
ATOM 2317 O O . THR A 1 299 ? 4.357 -1.872 -26.601 1.00 42.50 299 THR A O 1
#

InterPro domains:
  IPR000182 GNAT domain [PF00583] (228-284)
  IPR016181 Acyl-CoA N-acyltransferase [SSF55729] (181-289)

Secondary structure (DSSP, 8-state):
----TTSSPPPPP-TT---TTS-SEEEEEEEEEEEETTEEEEEEEEE-TT-EEEEEHHHHHHHHHHHHTSS--SEEEEEE-TT--EEEESGGGT-TT--HHHHHHHHHHHHHHH--SEEEEE--SSHHHHHHHHHHHHHGGG-SSEEEEEESS--HHHHHH-SEEEEEETTEEEEEES---EEEE-S--STT--HHHHHHHHHHHHIIIIIISSS-HHHHHHHHT-EEEEEEE-SSSS-EEEEEEEEEEETTTTEEEEEEEEE-GGGTTTTHHHHHHHHHHHHHHHS-TTT--S-----

Solvent-accessible surface area (backbone atoms only — not comparable to full-atom values): 16265 Å² total; per-residue (Å²): 131,85,77,62,70,77,79,57,56,69,38,61,85,52,90,90,63,89,47,54,81,46,73,48,33,36,28,68,47,33,26,43,77,60,63,57,62,56,29,34,33,40,33,54,40,74,37,25,36,72,36,35,30,30,22,33,34,52,30,8,51,51,52,46,33,46,73,70,64,76,44,72,68,71,38,71,56,78,48,64,47,89,81,69,43,70,46,79,39,48,45,82,74,56,40,93,86,40,51,34,65,49,38,38,51,44,49,51,49,52,45,50,72,67,20,36,39,30,39,36,40,40,57,67,65,56,76,36,39,40,54,21,37,55,55,47,55,64,54,51,72,57,47,74,27,16,40,33,41,36,31,73,68,92,48,70,69,54,52,74,64,12,61,24,24,30,42,51,59,98,33,35,27,34,54,46,63,55,74,59,54,61,46,74,51,67,72,60,49,79,91,79,44,53,75,71,53,47,55,45,50,51,50,46,32,50,49,23,34,76,73,76,68,70,40,50,53,63,60,47,23,64,77,69,68,33,43,35,30,37,35,28,34,56,80,48,102,58,75,39,80,39,31,41,38,31,29,42,70,36,79,88,75,13,26,56,38,61,77,44,74,51,62,42,78,97,45,59,93,71,51,57,71,58,49,50,53,52,50,50,53,54,54,49,71,72,43,56,62,84,50,30,43,100,48,88,53,88,115

pLDDT: mean 93.33, std 9.09, range [40.25, 98.69]

Foldseek 3Di:
DPLDLPLFDAADDQPPCPDQPDWQKF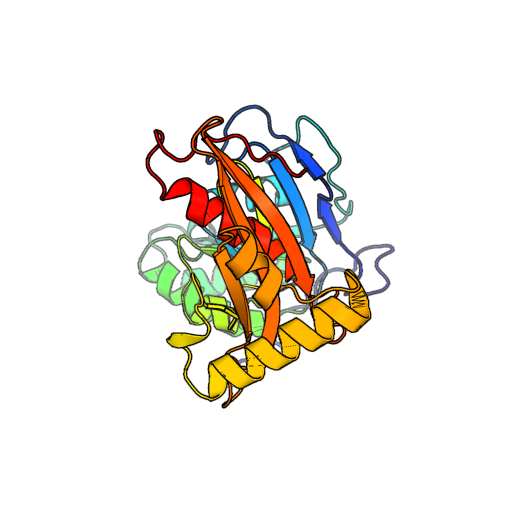FQKFAFDDQQLHAGIEHADTFGFPAQEEQEARQSVVVVCVVVVVGDTPDGDIRHRPPAFEAEQDCVQQHQPDALVSSLVSSSVSCRVNSGQEYEQECDGDPRRVNNSLVVLVSCLSHRHHYYYYYHDDDPSSLVRHQKYWDDDPNYIYIAGPDQLKDKAWQDDCVPDDPLVVVLLVVQQCCCCPPPPVGRPNVVCVVVVWGKIWIWRRPDPRTHTFWIWTWDFDLVVLEIETPDIDTDPVNPPNCVVVVVVVVVVVVLVPDDCSRHVPDHDHD

Mean predicted aligned error: 5.5 Å

Radius of gyration: 22.54 Å; Cα contacts (8 Å, |Δi|>4): 573; chains: 1; bounding box: 55×38×61 Å

Sequence (299 aa):
MTIASDMWQPPRELPGVKSRKRPIFEIALGSLDGAIGGVHRVSGLKLTLESRVAALGPGGEVAMQLLLGQLSLKGGKVQRHEGLAVARLGEHLAGEEASEAEHFERAASELNEQRPQVVVLETWGGPEWEKASSQLLEALRGFRGAVVVAAEEEDESVKSLCPVCWRNAAGWLWQEPLKQDLMVLDDIKEEDADEEVKAMLQEVRTLSKEAFFGEDSVQKAADRGWTLSLLVDTESESKKFCGFICYHLSTKSSEFHVARIAVVARSRGRGYGKHFMQWTLKKCALLPRTQCAWNLACT